Protein AF-L5LRI7-F1 (afdb_monomer)

InterPro domains:
  IPR014816 tRNA (1-methyladenosine) methyltransferase catalytic subunit Gcd14 [PS51620] (1-324)
  IPR018796 Cytochrome c oxidase assembly factor 8 [PF10231] (186-314)
  IPR018796 Cytochrome c oxidase assembly factor 8 [PTHR31107] (170-320)
  IPR029063 S-adenosyl-L-methionine-dependent methyltransferase superfamily [G3DSA:3.40.50.150] (1-244)
  IPR029063 S-adenosyl-L-methionine-dependent methyltransferase superfamily [SSF53335] (2-145)
  IPR049470 tRNA (adenine(58)-N(1))-methyltransferase catalytic subunit TRM61, C-terminal [PF08704] (1-156)

Solvent-accessible surface area (backbone atoms only — not comparable to full-atom values): 19450 Å² total; per-residue (Å²): 112,100,57,70,78,35,62,46,36,27,34,36,38,32,46,43,66,87,33,68,65,56,53,57,48,43,69,42,12,42,93,70,18,36,36,38,30,27,18,59,51,61,72,45,39,51,52,42,54,50,51,32,50,76,69,70,42,52,89,33,47,44,82,44,74,42,52,44,62,81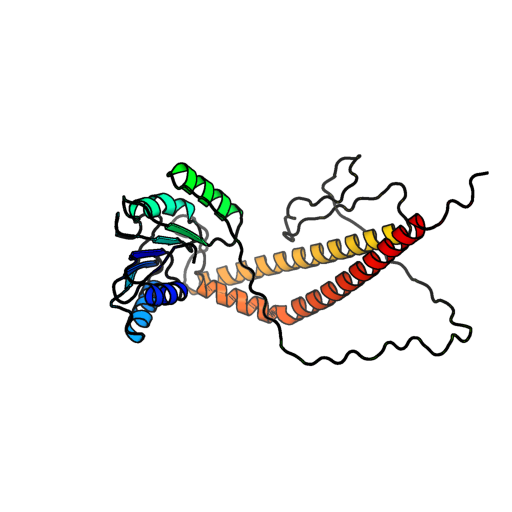,64,32,72,83,58,64,47,63,16,41,25,36,41,33,52,50,95,61,54,41,59,26,43,65,37,47,57,49,21,26,22,89,95,50,65,31,79,49,72,56,67,97,48,69,72,52,47,54,48,30,54,51,39,35,52,74,76,65,59,72,89,86,79,87,86,86,86,83,88,81,86,82,84,90,73,94,80,82,80,77,80,83,84,83,63,74,83,84,77,90,88,84,88,90,88,86,89,87,89,89,86,91,90,88,86,90,80,90,79,78,67,96,83,62,89,54,68,42,76,50,69,64,35,92,57,42,61,48,57,51,71,49,75,54,79,64,97,82,59,45,76,59,50,48,52,42,50,50,52,51,49,55,51,50,52,53,50,44,53,52,36,25,54,48,43,52,53,49,54,52,54,49,53,52,50,52,52,51,56,34,51,75,69,73,45,61,77,43,43,99,85,68,45,75,60,74,79,55,73,68,65,46,47,54,51,53,53,50,52,50,62,76,41,39,67,62,52,52,54,49,52,53,51,50,50,53,51,51,52,50,50,52,53,41,51,52,52,39,52,50,51,54,52,51,63,69,68,52,73,82,86,79,85,127

Foldseek 3Di:
DQQPQAAQFEEEEPDCAQVPVVVVNLVGHPDNYAYQHEHQDPVNLVVNCVVCVVVVSNVRYDYHRRDCLPCNSVAFQRGQEYEEDDAQVLSNLLSRNRRHHPVDHYYYYDDPDVVNVVSNVVSCVVNPHPPDDDDDDDDDDDDDDDDDDDDDCPDDDDDDDDDDDDDDDDDDDDDDDDDDDPPDPAKDWAQQDPQLRGTDIDGDDDPPQDPLNVVLSVLVNVLRVVSSVLSSVVSVVLVVLLVVLQVVVCVVVVHDCADPVRHGDDDDPVSVVVVVVVVCVVCVVVVVVVVVVNVVSVVVSVVSVVVVVVVVVVVVPDPPPDDD

Secondary structure (DSSP, 8-state):
-TT---TT-EEEEE--TTSHHHHHHHHHHTTT-EEEEE-SSHHHHHHHHHHHHHTT-GGGEEEE-S-HHHHTTS--S-BSEEEE-SS-HHHHHHHHHHHB-TT--EEEE--SSHHHHHHHHHHHHHHT--S----------------PPPPP---SSPPS---------------------TT--S-EE-SPPTTT-PPPEE----TT--HHHHHHHHHHHHHHHHHHHHHHHHHHHHHHHHHHHHHHHHHHTT--SB-TTSPBP---HHHHHHHHHHHHHHTHHHHHHHHHHHHHHHHHHHHHHHHHHHHHHHHHHS------

pLDDT: mean 86.26, std 16.97, range [28.47, 98.88]

Nearest PDB structures (foldseek):
  5ccx-assembly1_A-2  TM=8.884E-01  e=3.141E-23  Homo sapiens
  5cd1-assembly1_D  TM=8.870E-01  e=1.802E-22  Homo sapiens
  1o54-assembly1_A  TM=9.337E-01  e=2.799E-10  Thermotoga maritima
  3eey-assembly5_G  TM=7.707E-01  e=1.060E-05  Acetivibrio thermocellus ATCC 27405
  3eey-assembly4_I  TM=7.652E-01  e=2.184E-05  Acetivibrio thermocellus ATCC 27405

Structure (mmCIF, N/CA/C/O backbone):
data_AF-L5LRI7-F1
#
_entry.id   AF-L5LRI7-F1
#
loop_
_atom_site.group_PDB
_atom_site.id
_atom_site.type_symbol
_atom_site.label_atom_id
_atom_site.label_alt_id
_atom_site.label_comp_id
_atom_site.label_asym_id
_atom_site.label_entity_id
_atom_site.label_seq_id
_atom_site.pdbx_PDB_ins_code
_atom_site.Cartn_x
_atom_site.Cartn_y
_atom_site.Cartn_z
_atom_site.occupancy
_atom_site.B_iso_or_equiv
_atom_site.auth_seq_id
_atom_site.auth_comp_id
_atom_site.auth_asym_id
_atom_site.auth_atom_id
_atom_site.pdbx_PDB_model_num
ATOM 1 N N . MET A 1 1 ? -15.901 -3.456 -10.313 1.00 55.88 1 MET A N 1
ATOM 2 C CA . MET A 1 1 ? -14.819 -3.240 -9.320 1.00 55.88 1 MET A CA 1
ATOM 3 C C . MET A 1 1 ? -14.656 -4.566 -8.582 1.00 55.88 1 MET A C 1
ATOM 5 O O . MET A 1 1 ? -15.682 -5.146 -8.288 1.00 55.88 1 MET A O 1
ATOM 9 N N . MET A 1 2 ? -13.443 -5.073 -8.326 1.00 91.69 2 MET A N 1
ATOM 10 C CA . MET A 1 2 ? -13.183 -6.499 -7.989 1.00 91.69 2 MET A CA 1
ATOM 11 C C . MET A 1 2 ? -13.872 -7.054 -6.718 1.00 91.69 2 MET A C 1
ATOM 13 O O . MET A 1 2 ? -13.966 -8.272 -6.558 1.00 91.69 2 MET A O 1
ATOM 17 N N . LEU A 1 3 ? -14.333 -6.176 -5.818 1.00 96.69 3 LEU A N 1
ATOM 18 C CA . LEU A 1 3 ? -15.098 -6.528 -4.612 1.00 96.69 3 LEU A CA 1
ATOM 19 C C . LEU A 1 3 ? -16.624 -6.560 -4.827 1.00 96.69 3 LEU A C 1
ATOM 21 O O . LEU A 1 3 ? -17.350 -6.846 -3.883 1.00 96.69 3 LEU A O 1
ATOM 25 N N . ASP A 1 4 ? -17.111 -6.216 -6.023 1.00 96.62 4 ASP A N 1
ATOM 26 C CA . ASP A 1 4 ? -18.538 -6.164 -6.381 1.00 96.62 4 ASP A CA 1
ATOM 27 C C . ASP A 1 4 ? -19.419 -5.352 -5.415 1.00 96.62 4 ASP A C 1
ATOM 29 O O . ASP A 1 4 ? -20.596 -5.644 -5.196 1.00 96.62 4 ASP A O 1
ATOM 33 N N . LEU A 1 5 ? -18.844 -4.280 -4.855 1.00 98.00 5 LEU A N 1
ATOM 34 C CA . LEU A 1 5 ? -19.559 -3.366 -3.971 1.00 98.00 5 LEU A CA 1
ATOM 35 C C . LEU A 1 5 ? -20.710 -2.681 -4.709 1.00 98.00 5 LEU A C 1
ATOM 37 O O . LEU A 1 5 ? -20.537 -2.142 -5.806 1.00 98.00 5 LEU A O 1
ATOM 41 N N . ARG A 1 6 ? -21.874 -2.663 -4.062 1.00 97.94 6 ARG A N 1
ATOM 42 C CA . ARG A 1 6 ? -23.117 -2.079 -4.570 1.00 97.94 6 ARG A CA 1
ATOM 43 C C . ARG A 1 6 ? -23.959 -1.522 -3.416 1.00 97.94 6 ARG A C 1
ATOM 45 O O . ARG A 1 6 ? -23.690 -1.862 -2.260 1.00 97.94 6 ARG A O 1
ATOM 52 N N . PRO A 1 7 ? -25.000 -0.719 -3.698 1.00 98.56 7 PRO A N 1
ATOM 53 C CA . PRO A 1 7 ? -25.948 -0.304 -2.672 1.00 98.56 7 PRO A CA 1
ATOM 54 C C . PRO A 1 7 ? -26.501 -1.515 -1.912 1.00 98.56 7 PRO A C 1
ATOM 56 O O . PRO A 1 7 ? -26.926 -2.494 -2.527 1.00 98.56 7 PRO A O 1
ATOM 59 N N . GLY A 1 8 ? -26.468 -1.466 -0.580 1.00 98.19 8 GLY A N 1
ATOM 60 C CA . GLY A 1 8 ? -26.882 -2.577 0.284 1.00 98.19 8 GLY A CA 1
ATOM 61 C C . GLY A 1 8 ? -25.761 -3.519 0.724 1.00 98.19 8 GLY A C 1
ATOM 62 O O . GLY A 1 8 ? -25.985 -4.301 1.643 1.00 98.19 8 GLY A O 1
ATOM 63 N N . SER A 1 9 ? -24.565 -3.448 0.129 1.00 98.69 9 SER A N 1
ATOM 64 C CA . SER A 1 9 ? -23.434 -4.281 0.556 1.00 98.69 9 SER A CA 1
ATOM 65 C C . SER A 1 9 ? -23.003 -3.968 1.993 1.00 98.69 9 SER A C 1
ATOM 67 O O . SER A 1 9 ? -22.874 -2.804 2.381 1.00 98.69 9 SER A O 1
ATOM 69 N N . VAL A 1 10 ? -22.711 -5.012 2.766 1.00 98.88 10 VAL A N 1
ATOM 70 C CA . VAL A 1 10 ? -22.042 -4.913 4.068 1.00 98.88 10 VAL A CA 1
ATOM 71 C C . VAL A 1 10 ? -20.554 -5.169 3.870 1.00 98.88 10 VAL A C 1
ATOM 73 O O . VAL A 1 10 ? -20.165 -6.192 3.306 1.00 98.88 10 VAL A O 1
ATOM 76 N N . VAL A 1 11 ? -19.710 -4.244 4.319 1.00 98.88 11 VAL A N 1
ATOM 77 C CA . VAL A 1 11 ? -18.266 -4.288 4.059 1.00 98.88 11 VAL A CA 1
ATOM 78 C C . VAL A 1 11 ? -17.491 -4.218 5.361 1.00 98.88 11 VAL A C 1
ATOM 80 O O . VAL A 1 11 ? -17.800 -3.407 6.231 1.00 98.88 11 VAL A O 1
ATOM 83 N N . CYS A 1 12 ? -16.461 -5.048 5.475 1.00 98.88 12 CYS A N 1
ATOM 84 C CA . CYS A 1 12 ? -15.477 -4.991 6.545 1.00 98.88 12 CYS A CA 1
ATOM 85 C C . CYS A 1 12 ? -14.166 -4.393 6.023 1.00 98.88 12 CYS A C 1
ATOM 87 O O . CYS A 1 12 ? -13.669 -4.800 4.975 1.00 98.88 12 CYS A O 1
ATOM 89 N N . GLU A 1 13 ? -13.595 -3.439 6.751 1.00 98.88 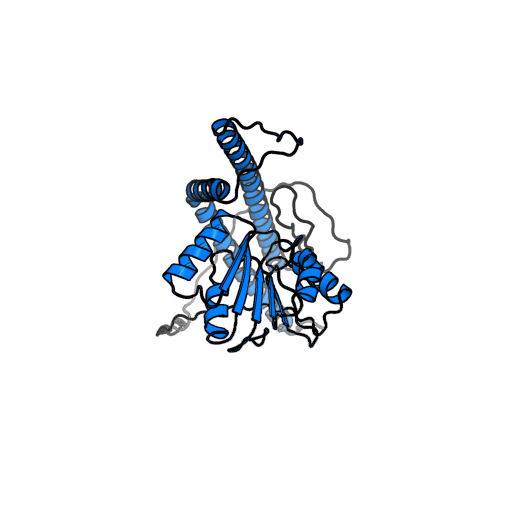13 GLU A N 1
ATOM 90 C CA . GLU A 1 13 ? -12.359 -2.736 6.387 1.00 98.88 13 GLU A CA 1
ATOM 91 C C . GLU A 1 13 ? -11.378 -2.723 7.563 1.00 98.88 13 GLU A C 1
ATOM 93 O O . GLU A 1 13 ? -11.772 -2.531 8.713 1.00 98.88 13 GLU A O 1
ATOM 98 N N . SER A 1 14 ? -10.089 -2.904 7.284 1.00 98.56 14 SER A N 1
ATOM 99 C CA . SER A 1 14 ? -9.013 -2.553 8.215 1.00 98.56 14 SER A CA 1
ATOM 100 C C . SER A 1 14 ? -7.713 -2.337 7.443 1.00 98.56 14 SER A C 1
ATOM 102 O O . SER A 1 14 ? -7.360 -3.196 6.651 1.00 98.56 14 SER A O 1
ATOM 104 N N . GLY A 1 15 ? -6.910 -1.303 7.684 1.00 97.12 15 GLY A N 1
ATOM 105 C CA . GLY A 1 15 ? -7.110 -0.212 8.638 1.00 97.12 15 GLY A CA 1
ATOM 106 C C . GLY A 1 15 ? -7.964 0.929 8.084 1.00 97.12 15 GLY A C 1
ATOM 107 O O . GLY A 1 15 ? -7.946 1.190 6.887 1.00 97.12 15 GLY A O 1
ATOM 108 N N . THR A 1 16 ? -8.674 1.651 8.956 1.00 97.69 16 THR A N 1
ATOM 109 C CA . THR A 1 16 ? -9.399 2.874 8.558 1.00 97.69 16 THR A CA 1
ATOM 110 C C . THR A 1 16 ? -8.448 3.953 8.020 1.00 97.69 16 THR A C 1
ATOM 112 O O . THR A 1 16 ? -8.777 4.656 7.063 1.00 97.69 16 THR A O 1
ATOM 115 N N . GLY A 1 17 ? -7.256 4.101 8.616 1.00 94.25 17 GLY A N 1
ATOM 116 C CA . GLY A 1 17 ? -6.258 5.072 8.173 1.00 94.25 17 GLY A CA 1
ATOM 117 C C . GLY A 1 17 ? -6.796 6.506 8.201 1.00 94.25 17 GLY A C 1
ATOM 118 O O . GLY A 1 17 ? -7.273 6.973 9.233 1.00 94.25 17 GLY A O 1
ATOM 119 N N . SER A 1 18 ? -6.712 7.203 7.065 1.00 93.12 18 SER A N 1
ATOM 120 C CA . SER A 1 18 ? -7.283 8.545 6.860 1.00 93.12 18 SER A CA 1
ATOM 121 C C . SER A 1 18 ? -8.701 8.532 6.270 1.00 93.12 18 SER A C 1
ATOM 123 O O . SER A 1 18 ? -9.191 9.562 5.821 1.00 93.12 18 SER A O 1
ATOM 125 N N . GLY A 1 19 ? -9.352 7.369 6.176 1.00 95.69 19 GLY A N 1
ATOM 126 C CA . GLY A 1 19 ? -10.738 7.257 5.720 1.00 95.69 19 GLY A CA 1
ATOM 127 C C . GLY A 1 19 ? -10.968 7.440 4.215 1.00 95.69 19 GLY A C 1
ATOM 128 O O . GLY A 1 19 ? -12.121 7.467 3.789 1.00 95.69 19 GLY A O 1
ATOM 129 N N . SER A 1 20 ? -9.924 7.558 3.384 1.00 96.94 20 SER A N 1
ATOM 130 C CA . SER A 1 20 ? -10.069 7.745 1.925 1.00 96.94 20 SER A CA 1
ATOM 131 C C . SER A 1 20 ? -10.874 6.613 1.267 1.00 96.94 20 SER A C 1
ATOM 133 O O . SER A 1 20 ? -11.881 6.856 0.593 1.00 96.94 20 SER A O 1
ATOM 135 N N . VAL A 1 21 ? -10.477 5.360 1.522 1.00 97.94 21 VAL A N 1
ATOM 136 C CA . VAL A 1 21 ? -11.189 4.174 1.021 1.00 97.94 21 VAL A CA 1
ATOM 137 C C . VAL A 1 21 ? -12.559 4.050 1.690 1.00 97.94 21 VAL A C 1
ATOM 139 O O . VAL A 1 21 ? -13.549 3.822 0.992 1.00 97.94 21 VAL A O 1
ATOM 142 N N . SER A 1 22 ? -12.655 4.323 2.993 1.00 98.50 22 SER A N 1
ATOM 143 C CA . SER A 1 22 ? -13.917 4.312 3.736 1.00 98.50 22 SER A CA 1
ATOM 144 C C . SER A 1 22 ? -14.985 5.208 3.096 1.00 98.50 22 SER A C 1
ATOM 146 O O . SER A 1 22 ? -16.109 4.759 2.880 1.00 98.50 22 SER A O 1
ATOM 148 N N . HIS A 1 23 ? -14.649 6.445 2.706 1.00 98.50 23 HIS A N 1
ATOM 149 C CA . HIS A 1 23 ? -15.582 7.350 2.017 1.00 98.50 23 HIS A CA 1
ATOM 150 C C . HIS A 1 23 ? -16.043 6.789 0.665 1.00 98.50 23 HIS A C 1
ATOM 152 O O . HIS A 1 23 ? -17.229 6.856 0.327 1.00 98.50 23 HIS A O 1
ATOM 158 N N . ALA A 1 24 ? -15.122 6.213 -0.115 1.00 98.25 24 ALA A N 1
ATOM 159 C CA . ALA A 1 24 ? -15.451 5.598 -1.398 1.00 98.25 24 ALA A CA 1
ATOM 160 C C . ALA A 1 24 ? -16.376 4.380 -1.233 1.00 98.25 24 ALA A C 1
ATOM 162 O O . ALA A 1 24 ? -17.309 4.217 -2.027 1.00 98.25 24 ALA A O 1
ATOM 163 N N . ILE A 1 25 ? -16.153 3.563 -0.197 1.00 98.62 25 ILE A N 1
ATOM 164 C CA . ILE A 1 25 ? -17.021 2.436 0.156 1.00 98.62 25 ILE A CA 1
ATOM 165 C C . ILE A 1 25 ? -18.400 2.949 0.573 1.00 98.62 25 ILE A C 1
ATOM 167 O O . ILE A 1 25 ? -19.385 2.549 -0.043 1.00 98.62 25 ILE A O 1
ATOM 171 N N . ILE A 1 26 ? -18.487 3.872 1.539 1.00 98.56 26 ILE A N 1
ATOM 172 C CA . ILE A 1 26 ? -19.762 4.413 2.047 1.00 98.56 26 ILE A CA 1
ATOM 173 C C . ILE A 1 26 ? -20.620 4.958 0.902 1.00 98.56 26 ILE A C 1
ATOM 175 O O . ILE A 1 26 ? -21.786 4.589 0.780 1.00 98.56 26 ILE A O 1
ATOM 179 N N . ARG A 1 27 ? -20.031 5.766 0.010 1.00 98.25 27 ARG A N 1
ATOM 180 C CA . ARG A 1 27 ? -20.718 6.294 -1.182 1.00 98.25 27 ARG A CA 1
ATOM 181 C C . ARG A 1 27 ? -21.307 5.182 -2.056 1.00 98.25 27 ARG A C 1
ATOM 183 O O . ARG A 1 27 ? -22.355 5.373 -2.659 1.00 98.25 27 ARG A O 1
ATOM 190 N N . THR A 1 28 ? -20.612 4.055 -2.163 1.00 98.38 28 THR A N 1
ATOM 191 C CA . THR A 1 28 ? -21.003 2.939 -3.034 1.00 98.38 28 THR A CA 1
ATOM 192 C C . THR A 1 28 ? -22.081 2.061 -2.398 1.00 98.38 28 THR A C 1
ATOM 194 O O . THR A 1 28 ? -22.941 1.554 -3.112 1.00 98.38 28 THR A O 1
ATOM 197 N N . VAL A 1 29 ? -22.044 1.876 -1.074 1.00 98.50 29 VAL A N 1
ATOM 198 C CA . VAL A 1 29 ? -22.946 0.953 -0.364 1.00 98.50 29 VAL A CA 1
ATOM 199 C C . VAL A 1 29 ? -24.199 1.620 0.199 1.00 98.50 29 VAL A C 1
ATOM 201 O O . VAL A 1 29 ? -25.202 0.947 0.443 1.00 98.50 29 VAL A O 1
ATOM 204 N N . ALA A 1 30 ? -24.179 2.940 0.383 1.00 97.12 30 ALA A N 1
ATOM 205 C CA . ALA A 1 30 ? -25.367 3.713 0.719 1.00 97.12 30 ALA A CA 1
ATOM 206 C C . ALA A 1 30 ? -26.474 3.539 -0.352 1.00 97.12 30 ALA A C 1
ATOM 208 O O . ALA A 1 30 ? -26.173 3.291 -1.521 1.00 97.12 30 ALA A O 1
ATOM 209 N N . PRO A 1 31 ? -27.767 3.675 0.011 1.00 97.88 31 PRO A N 1
ATOM 210 C CA . PRO A 1 31 ? -28.283 4.084 1.321 1.00 97.88 31 PRO A CA 1
ATOM 211 C C . PRO A 1 31 ? -28.580 2.928 2.290 1.00 97.88 31 PRO A C 1
ATOM 213 O O . PRO A 1 31 ? -28.935 3.194 3.439 1.00 97.88 31 PRO A O 1
ATOM 216 N N . THR A 1 32 ? -28.474 1.674 1.851 1.00 98.44 32 THR A N 1
ATOM 217 C CA . THR A 1 32 ? -28.926 0.491 2.610 1.00 98.44 32 THR A CA 1
ATOM 218 C C . THR A 1 32 ? -27.799 -0.404 3.120 1.00 98.44 32 THR A C 1
ATOM 220 O O . THR A 1 32 ? -28.066 -1.298 3.916 1.00 98.44 32 THR A O 1
ATOM 223 N N . GLY A 1 33 ? -26.563 -0.193 2.667 1.00 98.56 33 GLY A N 1
ATOM 224 C CA . GLY A 1 33 ? -25.393 -0.946 3.112 1.00 98.56 33 GLY A CA 1
ATOM 225 C C . GLY A 1 33 ? -24.752 -0.358 4.365 1.00 98.56 33 GLY A C 1
ATOM 226 O O . GLY A 1 33 ? -25.205 0.657 4.896 1.00 98.56 33 GLY A O 1
ATOM 227 N N . HIS A 1 34 ? -23.674 -0.990 4.826 1.00 98.88 34 HIS A N 1
ATOM 228 C CA . HIS A 1 34 ? -22.961 -0.561 6.030 1.00 98.88 34 HIS A CA 1
ATOM 229 C C . HIS A 1 34 ? -21.477 -0.922 5.971 1.00 98.88 34 HIS A C 1
ATOM 231 O O . HIS A 1 34 ? -21.108 -1.984 5.473 1.00 98.88 34 HIS A O 1
ATOM 237 N N . LEU A 1 35 ? -20.628 -0.055 6.515 1.00 98.88 35 LEU A N 1
ATOM 238 C CA . LEU A 1 35 ? -19.189 -0.258 6.644 1.00 98.88 35 LEU A CA 1
ATOM 239 C C . LEU A 1 35 ? -18.811 -0.520 8.109 1.00 98.88 35 LEU A C 1
ATOM 241 O O . LEU A 1 35 ? -19.006 0.324 8.983 1.00 98.88 35 LEU A O 1
ATOM 245 N N . HIS A 1 36 ? -18.206 -1.670 8.381 1.00 98.88 36 HIS A N 1
ATOM 246 C CA . HIS A 1 36 ? -17.537 -1.975 9.641 1.00 98.88 36 HIS A CA 1
ATOM 247 C C . HIS A 1 36 ? -16.029 -1.807 9.464 1.00 98.88 36 HIS A C 1
ATOM 249 O O . HIS A 1 36 ? -15.363 -2.683 8.919 1.00 98.88 36 HIS A O 1
ATOM 255 N N . THR A 1 37 ? -15.486 -0.683 9.924 1.00 98.81 37 THR A N 1
ATOM 256 C CA . THR A 1 37 ? -14.058 -0.373 9.788 1.00 98.81 37 THR A CA 1
ATOM 257 C C . THR A 1 37 ? -13.335 -0.488 11.131 1.00 98.81 37 THR A C 1
ATOM 259 O O . THR A 1 37 ? -13.901 -0.182 12.187 1.00 98.81 37 THR A O 1
ATOM 262 N N . VAL A 1 38 ? -12.094 -0.972 11.107 1.00 98.88 38 VAL A N 1
ATOM 263 C CA . VAL A 1 38 ? -11.245 -1.174 12.286 1.00 98.88 38 VAL A CA 1
ATOM 264 C C . VAL A 1 38 ? -9.962 -0.356 12.156 1.00 98.88 38 VAL A C 1
ATOM 266 O O . VAL A 1 38 ? -9.295 -0.378 11.127 1.00 98.88 38 VAL A O 1
ATOM 269 N N . GLU A 1 39 ? -9.580 0.341 13.224 1.00 98.38 39 GLU A N 1
ATOM 270 C CA . GLU A 1 39 ? -8.306 1.059 13.325 1.00 98.38 39 GLU A CA 1
ATOM 271 C C . GLU A 1 39 ? -7.758 0.911 14.739 1.00 98.38 39 GLU A C 1
ATOM 273 O O . GLU A 1 39 ? -8.335 1.423 15.692 1.00 98.38 39 GLU A O 1
ATOM 278 N N . PHE A 1 40 ? -6.626 0.231 14.889 1.00 96.88 40 PHE A N 1
ATOM 279 C CA . PHE A 1 40 ? -6.001 -0.023 16.188 1.00 96.88 40 PHE A CA 1
ATOM 280 C C . PHE A 1 40 ? -5.429 1.237 16.865 1.00 96.88 40 PHE A C 1
ATOM 282 O O . PHE A 1 40 ? -5.328 1.285 18.090 1.00 96.88 40 PHE A O 1
ATOM 289 N N . HIS A 1 41 ? -5.101 2.293 16.113 1.00 96.50 41 HIS A N 1
ATOM 290 C CA . HIS A 1 41 ? -4.546 3.523 16.672 1.00 96.50 41 HIS A CA 1
ATOM 291 C C . HIS A 1 41 ? -5.642 4.499 17.101 1.00 96.50 41 HIS A C 1
ATOM 293 O O . HIS A 1 41 ? -6.309 5.118 16.270 1.00 96.50 41 HIS A O 1
ATOM 299 N N . GLN A 1 42 ? -5.776 4.692 18.414 1.00 95.38 42 GLN A N 1
ATOM 300 C CA . GLN A 1 42 ? -6.877 5.440 19.026 1.00 95.38 42 GLN A CA 1
ATOM 301 C C . GLN A 1 42 ? -7.093 6.829 18.411 1.00 95.38 42 GLN A C 1
ATOM 303 O O . GLN A 1 42 ? -8.209 7.154 18.021 1.00 95.38 42 GLN A O 1
ATOM 308 N N . GLN A 1 43 ? -6.032 7.624 18.248 1.00 95.88 43 GLN A N 1
ATOM 309 C CA . GLN A 1 43 ? -6.153 8.982 17.700 1.00 95.88 43 GLN A CA 1
ATOM 310 C C . GLN A 1 43 ? -6.685 8.996 16.259 1.00 95.88 43 GLN A C 1
ATOM 312 O O . GLN A 1 43 ? -7.472 9.869 15.908 1.00 95.88 43 GLN A O 1
ATOM 317 N N . ARG A 1 44 ? -6.302 8.011 15.431 1.00 95.06 44 ARG A N 1
ATOM 318 C CA . ARG A 1 44 ? -6.792 7.918 14.047 1.00 95.06 44 ARG A CA 1
ATOM 319 C C . ARG A 1 44 ? -8.238 7.445 14.011 1.00 95.06 44 ARG A C 1
ATOM 321 O O . ARG A 1 44 ? -9.031 7.986 13.251 1.00 95.06 44 ARG A O 1
ATOM 328 N N . ALA A 1 45 ? -8.589 6.490 14.872 1.00 97.69 45 ALA A N 1
ATOM 329 C CA . ALA A 1 45 ? -9.961 6.023 15.004 1.00 97.69 45 ALA A CA 1
ATOM 330 C C . ALA A 1 45 ? -10.908 7.162 15.417 1.00 97.69 45 ALA A C 1
ATOM 332 O O . ALA A 1 45 ? -11.965 7.316 14.808 1.00 97.69 45 ALA A O 1
ATOM 333 N N . GLU A 1 46 ? -10.532 7.988 16.402 1.00 97.56 46 GLU A N 1
ATOM 334 C CA . GLU A 1 46 ? -11.349 9.147 16.788 1.00 97.56 46 GLU A CA 1
ATOM 335 C C . GLU A 1 46 ? -11.423 10.194 15.680 1.00 97.56 46 GLU A C 1
ATOM 337 O O . GLU A 1 46 ? -12.520 10.650 15.356 1.00 97.56 46 GLU A O 1
ATOM 342 N N . LYS A 1 47 ? -10.294 10.504 15.030 1.00 97.25 47 LYS A N 1
ATOM 343 C CA . LYS A 1 47 ? -10.279 11.474 13.935 1.00 97.25 47 LYS A CA 1
ATOM 344 C C . LYS A 1 47 ? -11.193 11.054 12.779 1.00 97.25 47 LYS A C 1
ATOM 346 O O . LYS A 1 47 ? -11.977 11.864 12.293 1.00 97.25 47 LYS A O 1
ATOM 351 N N . ALA A 1 48 ? -11.166 9.777 12.400 1.00 97.62 48 ALA A N 1
ATOM 352 C CA . ALA A 1 48 ? -12.066 9.240 11.384 1.00 97.62 48 ALA A CA 1
ATOM 353 C C . ALA A 1 48 ? -13.543 9.339 11.813 1.00 97.62 48 ALA A C 1
ATOM 355 O O . ALA A 1 48 ? -14.398 9.699 11.007 1.00 97.62 48 ALA A O 1
ATOM 356 N N . ARG A 1 49 ? -13.871 9.071 13.089 1.00 98.31 49 ARG A N 1
ATOM 357 C CA . ARG A 1 49 ? -15.248 9.232 13.603 1.00 98.31 49 ARG A CA 1
ATOM 358 C C . ARG A 1 49 ? -15.732 10.678 13.552 1.00 98.31 49 ARG A C 1
ATOM 360 O O . ARG A 1 49 ? -16.912 10.897 13.285 1.00 98.31 49 ARG A O 1
ATOM 367 N N . GLU A 1 50 ? -14.863 11.639 13.847 1.00 97.94 50 GLU A N 1
ATOM 368 C CA . GLU A 1 50 ? -15.171 13.065 13.719 1.00 97.94 50 GLU A CA 1
ATOM 369 C C . GLU A 1 50 ? -15.488 13.422 12.267 1.00 97.94 50 GLU A C 1
ATOM 371 O O . GLU A 1 50 ? -16.575 13.927 12.002 1.00 97.94 50 GLU A O 1
ATOM 376 N N . GLU A 1 51 ? -14.622 13.045 11.325 1.00 98.12 51 GLU A N 1
ATOM 377 C CA . GLU A 1 51 ? -14.830 13.302 9.893 1.00 98.12 51 GLU A CA 1
ATOM 378 C C . GLU A 1 51 ? -16.121 12.651 9.370 1.00 98.12 51 GLU A C 1
ATOM 380 O O . GLU A 1 51 ? -16.921 13.289 8.685 1.00 98.12 51 GLU A O 1
ATOM 385 N N . PHE A 1 52 ? -16.411 11.402 9.753 1.00 98.44 52 PHE A N 1
ATOM 386 C CA . PHE A 1 52 ? -17.668 10.748 9.370 1.00 98.44 52 PHE A CA 1
ATOM 387 C C . PHE A 1 52 ? -18.912 11.409 9.985 1.00 98.44 52 PHE A C 1
ATOM 389 O O . PHE A 1 52 ? -20.012 11.269 9.436 1.00 98.44 52 PHE A O 1
ATOM 396 N N . ARG A 1 53 ? -18.793 12.103 11.123 1.00 98.25 53 ARG A N 1
ATOM 397 C CA . ARG A 1 53 ? -19.882 12.926 11.680 1.00 98.25 53 ARG A CA 1
ATOM 398 C C . ARG A 1 53 ? -20.036 14.230 10.913 1.00 98.25 53 ARG A C 1
ATOM 400 O O . ARG A 1 53 ? -21.155 14.547 10.518 1.00 98.25 53 ARG A O 1
ATOM 407 N N . GLU A 1 54 ? -18.935 14.933 10.675 1.00 98.06 54 GLU A N 1
ATOM 408 C CA . GLU A 1 54 ? -18.903 16.203 9.941 1.00 98.06 54 GLU A CA 1
ATOM 409 C C . GLU A 1 54 ? -19.459 16.054 8.520 1.00 98.06 54 GLU A C 1
ATOM 411 O O . GLU A 1 54 ? -20.212 16.902 8.055 1.00 98.06 54 GLU A O 1
ATOM 416 N N . HIS A 1 55 ? -19.173 14.933 7.857 1.00 97.94 55 HIS A N 1
ATOM 417 C CA . HIS A 1 55 ? -19.673 14.639 6.512 1.00 97.94 55 HIS A CA 1
ATOM 418 C C . HIS A 1 55 ? -21.061 13.975 6.490 1.00 97.94 55 HIS A C 1
ATOM 420 O O . HIS A 1 55 ? -21.527 13.560 5.429 1.00 97.94 55 HIS A O 1
ATOM 426 N N . HIS A 1 56 ? -21.729 13.839 7.642 1.00 97.56 56 HIS A N 1
ATOM 427 C CA . HIS A 1 56 ? -23.044 13.197 7.779 1.00 97.56 56 HIS A CA 1
ATOM 428 C C . HIS A 1 56 ? -23.101 11.737 7.285 1.00 97.56 56 HIS A C 1
ATOM 430 O O . HIS A 1 56 ? -24.144 11.247 6.852 1.00 97.56 56 HIS A O 1
ATOM 436 N N . LEU A 1 57 ? -21.986 11.010 7.392 1.00 97.75 57 LEU A N 1
ATOM 437 C CA . LEU A 1 57 ? -21.852 9.618 6.947 1.00 97.75 57 LEU A CA 1
ATOM 438 C C . LEU A 1 57 ? -22.021 8.591 8.071 1.00 97.75 57 LEU A C 1
ATOM 440 O O . LEU A 1 57 ? -22.119 7.395 7.802 1.00 97.75 57 LEU A O 1
ATOM 444 N N . SER A 1 58 ? -22.096 9.049 9.323 1.00 96.50 58 SER A N 1
ATOM 445 C CA . SER A 1 58 ? -22.127 8.209 10.534 1.00 96.50 58 SER A CA 1
ATOM 446 C C . SER A 1 58 ? -23.193 7.109 10.528 1.00 96.50 58 SER A C 1
ATOM 448 O O . SER A 1 58 ? -23.032 6.101 11.207 1.00 96.50 58 SER A O 1
ATOM 450 N N . ARG A 1 59 ? -24.277 7.271 9.758 1.00 97.94 59 ARG A N 1
ATOM 451 C CA . ARG A 1 59 ? -25.328 6.254 9.618 1.00 97.94 59 ARG A CA 1
ATOM 452 C C . ARG A 1 59 ? -24.828 4.958 8.972 1.00 97.94 59 ARG A C 1
ATOM 454 O O . ARG A 1 59 ? -25.344 3.900 9.307 1.00 97.94 59 ARG A O 1
ATOM 461 N N . TRP A 1 60 ? -23.867 5.042 8.055 1.00 98.69 60 TRP A N 1
ATOM 462 C CA . TRP A 1 60 ? -23.424 3.921 7.217 1.00 98.69 60 TRP A CA 1
ATOM 463 C C . TRP A 1 60 ? -22.058 3.372 7.617 1.00 98.69 60 TRP A C 1
ATOM 465 O O . TRP A 1 60 ? -21.488 2.571 6.880 1.00 98.69 60 TRP A O 1
ATOM 475 N N . VAL A 1 61 ? -21.494 3.819 8.741 1.00 98.69 61 VAL A N 1
ATOM 476 C CA . VAL A 1 61 ? -20.164 3.394 9.177 1.00 98.69 61 VAL A CA 1
ATOM 477 C C . VAL A 1 61 ? -20.090 3.202 10.684 1.00 98.69 61 VAL A C 1
ATOM 479 O O . VAL A 1 61 ? -20.628 3.975 11.473 1.00 98.69 61 VAL A O 1
ATOM 482 N N . THR A 1 62 ? -19.382 2.160 11.103 1.00 98.75 62 THR A N 1
ATOM 483 C CA . THR A 1 62 ? -19.017 1.913 12.497 1.00 98.75 62 THR A CA 1
ATOM 484 C C . THR A 1 62 ? -17.515 1.708 12.588 1.00 98.75 62 THR A C 1
ATOM 486 O O . THR A 1 62 ? -16.988 0.770 11.995 1.00 98.75 62 THR A O 1
ATOM 489 N N . VAL A 1 63 ? -16.844 2.568 13.357 1.00 98.62 63 VAL A N 1
ATOM 490 C CA . VAL A 1 63 ? -15.392 2.518 13.586 1.00 98.62 63 VAL A CA 1
ATOM 491 C C . VAL A 1 63 ? -15.099 1.831 14.919 1.00 98.62 63 VAL A C 1
ATOM 493 O O . VAL A 1 63 ? -15.505 2.333 15.975 1.00 98.62 63 VAL A O 1
ATOM 496 N N . ARG A 1 64 ? -14.355 0.723 14.901 1.00 98.62 64 ARG A N 1
ATOM 497 C CA . ARG A 1 64 ? -13.884 0.023 16.109 1.00 98.62 64 ARG A CA 1
ATOM 498 C C . ARG A 1 64 ? -12.392 0.257 16.327 1.00 98.62 64 ARG A C 1
ATOM 500 O O . ARG A 1 64 ? -11.597 0.089 15.408 1.00 98.62 64 ARG A O 1
ATOM 507 N N . ASN A 1 65 ? -12.016 0.625 17.553 1.00 98.31 65 ASN A N 1
ATOM 508 C CA . ASN A 1 65 ? -10.613 0.782 17.926 1.00 98.31 65 ASN A CA 1
ATOM 509 C C . ASN A 1 65 ? -10.084 -0.510 18.557 1.00 98.31 65 ASN A C 1
ATOM 511 O O . ASN A 1 65 ? -10.241 -0.725 19.753 1.00 98.31 65 ASN A O 1
ATOM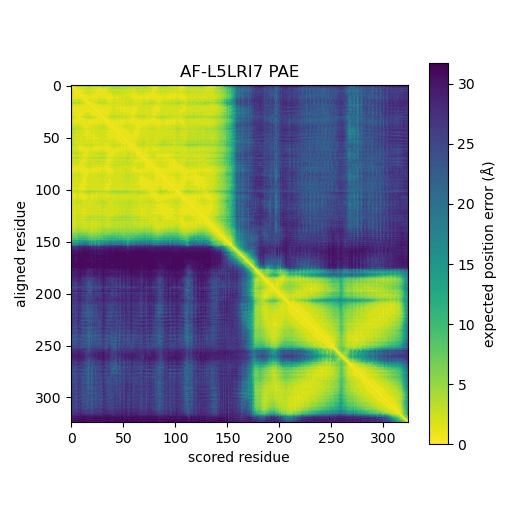 515 N N . GLN A 1 66 ? -9.531 -1.396 17.732 1.00 97.12 66 GLN A N 1
ATOM 516 C CA . GLN A 1 66 ? -9.016 -2.702 18.150 1.00 97.12 66 GLN A CA 1
ATOM 517 C C . GLN A 1 66 ? -8.004 -3.240 17.132 1.00 97.12 66 GLN A C 1
ATOM 519 O O . GLN A 1 66 ? -7.908 -2.732 16.017 1.00 97.12 66 GLN A O 1
ATOM 524 N N . ASP A 1 67 ? -7.258 -4.274 17.514 1.00 97.81 67 ASP A N 1
ATOM 525 C CA . ASP A 1 67 ? -6.366 -5.000 16.609 1.00 97.81 67 ASP A CA 1
ATOM 526 C C . ASP A 1 67 ? -7.156 -6.059 15.826 1.00 97.81 67 ASP A C 1
ATOM 528 O O . ASP A 1 67 ? -7.654 -7.033 16.400 1.00 97.81 67 ASP A O 1
ATOM 532 N N . VAL A 1 68 ? -7.271 -5.872 14.509 1.00 98.38 68 VAL A N 1
ATOM 533 C CA . VAL A 1 68 ? -7.995 -6.793 13.622 1.00 98.38 68 VAL A CA 1
ATOM 534 C C . VAL A 1 68 ? -7.347 -8.180 13.561 1.00 98.38 68 VAL A C 1
ATOM 536 O O . VAL A 1 68 ? -8.059 -9.161 13.374 1.00 98.38 68 VAL A O 1
ATOM 539 N N . CYS A 1 69 ? -6.029 -8.289 13.763 1.00 97.62 69 CYS A N 1
ATOM 540 C CA . CYS A 1 69 ? -5.305 -9.561 13.709 1.00 97.62 69 CYS A CA 1
ATOM 541 C C . CYS A 1 69 ? -5.536 -10.429 14.954 1.00 97.62 69 CYS A C 1
ATOM 543 O O . CYS A 1 69 ? -5.211 -11.612 14.938 1.00 97.62 69 CYS A O 1
ATOM 545 N N . ARG A 1 70 ? -6.065 -9.847 16.040 1.00 96.44 70 ARG A N 1
ATOM 546 C CA . ARG A 1 70 ? -6.352 -10.562 17.295 1.00 96.44 70 ARG A CA 1
ATOM 547 C C . ARG A 1 70 ? -7.839 -10.684 17.588 1.00 96.44 70 ARG A C 1
ATOM 549 O O . ARG A 1 70 ? -8.293 -11.728 18.044 1.00 96.44 70 ARG A O 1
ATOM 556 N N . SER A 1 71 ? -8.577 -9.599 17.374 1.00 97.44 71 SER A N 1
ATOM 557 C CA . SER A 1 71 ? -9.979 -9.468 17.784 1.00 97.44 71 SER A CA 1
ATOM 558 C C . SER A 1 71 ? -10.947 -9.441 16.598 1.00 97.44 71 SER A C 1
ATOM 560 O O . SER A 1 71 ? -12.159 -9.322 16.791 1.00 97.44 71 SER A O 1
ATOM 562 N N . GLY A 1 72 ? -10.434 -9.514 15.366 1.00 98.06 72 GLY A N 1
ATOM 563 C CA . GLY A 1 72 ? -11.226 -9.450 14.142 1.00 98.06 72 GLY A CA 1
ATOM 564 C C . GLY A 1 72 ? -11.985 -8.134 13.956 1.00 98.06 72 GLY A C 1
ATOM 565 O O . GLY A 1 72 ? -11.640 -7.094 14.522 1.00 98.06 72 GLY A O 1
ATOM 566 N N . PHE A 1 73 ? -13.047 -8.186 13.149 1.00 98.44 73 PHE A N 1
ATOM 567 C CA . PHE A 1 73 ? -13.838 -7.014 12.744 1.00 98.44 73 PHE A CA 1
ATOM 568 C C . PHE A 1 73 ? -14.946 -6.619 13.735 1.00 98.44 73 PHE A C 1
ATOM 570 O O . PHE A 1 73 ? -15.640 -5.617 13.536 1.00 98.44 73 PHE A O 1
ATOM 577 N N . GLY A 1 74 ? -15.140 -7.401 14.803 1.00 97.25 74 GLY A N 1
ATOM 578 C CA . GLY A 1 74 ? -16.246 -7.227 15.752 1.00 97.25 74 GLY A CA 1
ATOM 579 C C . GLY A 1 74 ? -17.625 -7.562 15.168 1.00 97.25 74 GLY A C 1
ATOM 580 O O . GLY A 1 74 ? -18.640 -7.146 15.722 1.00 97.25 74 GLY A O 1
ATOM 581 N N . VAL A 1 75 ? -17.651 -8.269 14.037 1.00 98.06 75 VAL A N 1
ATOM 582 C CA . VAL A 1 75 ? -18.832 -8.845 13.385 1.00 98.06 75 VAL A CA 1
ATOM 583 C C . VAL A 1 75 ? -18.451 -10.199 12.790 1.00 98.06 75 VAL A C 1
ATOM 585 O O . VAL A 1 75 ? -17.276 -10.435 12.509 1.00 98.06 75 VAL A O 1
ATOM 588 N N . SER A 1 76 ? -19.434 -11.076 12.607 1.00 98.44 76 SER A N 1
ATOM 589 C CA . SER A 1 76 ? -19.236 -12.435 12.105 1.00 98.44 76 SER A CA 1
ATOM 590 C C . SER A 1 76 ? -20.376 -12.801 11.156 1.00 98.44 76 SER A C 1
ATOM 592 O O . SER A 1 76 ? -21.531 -12.521 11.464 1.00 98.44 76 SER A O 1
ATOM 594 N N . HIS A 1 77 ? -20.041 -13.380 10.004 1.00 98.56 77 HIS A N 1
ATOM 595 C CA . HIS A 1 77 ? -20.971 -13.865 8.983 1.00 98.56 77 HIS A CA 1
ATOM 596 C C . HIS A 1 77 ? -21.989 -12.854 8.445 1.00 98.56 77 HIS A C 1
ATOM 598 O O . HIS A 1 77 ? -23.114 -13.212 8.104 1.00 98.56 77 HIS A O 1
ATOM 604 N N . VAL A 1 78 ? -21.590 -11.585 8.328 1.00 98.62 78 VAL A N 1
ATOM 605 C CA . VAL A 1 78 ? -22.465 -10.508 7.828 1.00 98.62 78 VAL A CA 1
ATOM 606 C C . VAL A 1 78 ? -21.924 -9.787 6.602 1.00 98.62 78 VAL A C 1
ATOM 608 O O . VAL A 1 78 ? -22.705 -9.142 5.909 1.00 98.62 78 VAL A O 1
ATOM 611 N N . ALA A 1 79 ? -20.620 -9.858 6.328 1.00 98.75 79 ALA A N 1
ATOM 612 C CA . ALA A 1 79 ? -19.999 -9.063 5.276 1.00 98.75 79 ALA A CA 1
ATOM 613 C C . ALA A 1 79 ? -20.122 -9.729 3.900 1.00 98.75 79 ALA A C 1
ATOM 615 O O . ALA A 1 79 ? -19.856 -10.918 3.745 1.00 98.75 79 ALA A O 1
ATOM 616 N N . ASP A 1 80 ? -20.467 -8.934 2.891 1.00 98.81 80 ASP A N 1
ATOM 617 C CA . ASP A 1 80 ? -20.370 -9.304 1.476 1.00 98.81 80 ASP A CA 1
ATOM 618 C C . ASP A 1 80 ? -18.927 -9.166 0.962 1.00 98.81 80 ASP A C 1
ATOM 620 O O . ASP A 1 80 ? -18.520 -9.853 0.023 1.00 98.81 80 ASP A O 1
ATOM 624 N N . ALA A 1 81 ? -18.145 -8.267 1.571 1.00 98.81 81 ALA A N 1
ATOM 625 C CA . ALA A 1 81 ? -16.769 -7.998 1.178 1.00 98.81 81 ALA A CA 1
ATOM 626 C C . ALA A 1 81 ? -15.863 -7.632 2.362 1.00 98.81 81 ALA A C 1
ATOM 628 O O . ALA A 1 81 ? -16.290 -6.968 3.309 1.00 98.81 81 ALA A O 1
ATOM 629 N N . VAL A 1 82 ? -14.585 -8.009 2.268 1.00 98.88 82 VAL A N 1
ATOM 630 C CA . VAL A 1 82 ? -13.513 -7.602 3.189 1.00 98.88 82 VAL A CA 1
ATOM 631 C C . VAL A 1 82 ? -12.398 -6.900 2.413 1.00 98.88 82 VAL A C 1
ATOM 633 O O . VAL A 1 82 ? -11.918 -7.421 1.404 1.00 98.88 82 VAL A O 1
ATOM 636 N N . PHE A 1 83 ? -11.957 -5.744 2.910 1.00 98.88 83 PHE A N 1
ATOM 637 C CA . PHE A 1 83 ? -10.801 -5.001 2.410 1.00 98.88 83 PHE A CA 1
ATOM 638 C C . PHE A 1 83 ? -9.728 -4.850 3.500 1.00 98.88 83 PHE A C 1
ATOM 640 O O . PHE A 1 83 ? -10.023 -4.381 4.602 1.00 98.88 83 PHE A O 1
ATOM 647 N N . LEU A 1 84 ? -8.487 -5.237 3.188 1.00 98.81 84 LEU A N 1
ATOM 648 C CA . LEU A 1 84 ? -7.341 -5.143 4.092 1.00 98.81 84 LEU A CA 1
ATOM 649 C C . LEU A 1 84 ? -6.223 -4.241 3.555 1.00 98.81 84 LEU A C 1
ATOM 651 O O . LEU A 1 84 ? -5.576 -4.576 2.566 1.00 98.81 84 LEU A O 1
ATOM 655 N N . ASP A 1 85 ? -5.925 -3.173 4.283 1.00 98.44 85 ASP A N 1
ATOM 656 C CA . ASP A 1 85 ? -4.752 -2.308 4.132 1.00 98.44 85 ASP A CA 1
ATOM 657 C C . ASP A 1 85 ? -4.039 -2.194 5.492 1.00 98.44 85 ASP A C 1
ATOM 659 O O . ASP A 1 85 ? -4.263 -1.275 6.283 1.00 98.44 85 ASP A O 1
ATOM 663 N N . ILE A 1 86 ? -3.257 -3.226 5.819 1.00 98.06 86 ILE A N 1
ATOM 664 C CA . ILE A 1 86 ? -2.481 -3.345 7.061 1.00 98.06 86 ILE A CA 1
ATOM 665 C C . ILE A 1 86 ? -1.109 -3.972 6.771 1.00 98.06 86 ILE A C 1
ATOM 667 O O . ILE A 1 86 ? -0.943 -4.616 5.738 1.00 98.06 86 ILE A O 1
ATOM 671 N N . PRO A 1 87 ? -0.113 -3.850 7.671 1.00 96.75 87 PRO A N 1
ATOM 672 C CA . PRO A 1 87 ? 1.227 -4.402 7.439 1.00 96.75 87 PRO A CA 1
ATOM 673 C C . PRO A 1 87 ? 1.305 -5.939 7.388 1.00 96.75 87 PRO A C 1
ATOM 675 O O . PRO A 1 87 ? 2.166 -6.472 6.681 1.00 96.75 87 PRO A O 1
ATOM 678 N N . SER A 1 88 ? 0.421 -6.633 8.117 1.00 97.62 88 SER A N 1
ATOM 679 C CA . SER A 1 88 ? 0.411 -8.101 8.265 1.00 97.62 88 SER A CA 1
ATOM 680 C C . SER A 1 88 ? -0.952 -8.725 7.905 1.00 97.62 88 SER A C 1
ATOM 682 O O . SER A 1 88 ? -1.586 -9.350 8.754 1.00 97.62 88 SER A O 1
ATOM 684 N N . PRO A 1 89 ? -1.445 -8.579 6.661 1.00 98.50 89 PRO A N 1
ATOM 685 C CA . PRO A 1 89 ? -2.793 -9.016 6.282 1.00 98.50 89 PRO A CA 1
ATOM 686 C C . PRO A 1 89 ? -3.004 -10.532 6.387 1.00 98.50 89 PRO A C 1
ATOM 688 O O . PRO A 1 89 ? -4.124 -10.965 6.646 1.00 98.50 89 PRO A O 1
ATOM 691 N N . TRP A 1 90 ? -1.945 -11.341 6.262 1.00 98.75 90 TRP A N 1
ATOM 692 C CA . TRP A 1 90 ? -2.007 -12.800 6.429 1.00 98.75 90 TRP A CA 1
ATOM 693 C C . TRP A 1 90 ? -2.482 -13.239 7.823 1.00 98.75 90 TRP A C 1
ATOM 695 O O . TRP A 1 90 ? -3.103 -14.291 7.937 1.00 98.75 90 TRP A O 1
ATOM 705 N N . GLU A 1 91 ? -2.247 -12.440 8.870 1.00 98.56 91 GLU A N 1
ATOM 706 C CA . GLU A 1 91 ? -2.724 -12.729 10.235 1.00 98.56 91 GLU A CA 1
ATOM 707 C C . GLU A 1 91 ? -4.232 -12.476 10.384 1.00 98.56 91 GLU A C 1
ATOM 709 O O . GLU A 1 91 ? -4.895 -13.128 11.184 1.00 98.56 91 GLU A O 1
ATOM 714 N N . ALA A 1 92 ? -4.802 -11.587 9.568 1.00 98.62 92 ALA A N 1
ATOM 715 C CA . ALA A 1 92 ? -6.223 -11.253 9.597 1.00 98.62 92 ALA A CA 1
ATOM 716 C C . ALA A 1 92 ? -7.079 -12.119 8.653 1.00 98.62 92 ALA A C 1
ATOM 718 O O . ALA A 1 92 ? -8.302 -11.995 8.664 1.00 98.62 92 ALA A O 1
ATOM 719 N N . VAL A 1 93 ? -6.482 -13.015 7.852 1.00 98.75 93 VAL A N 1
ATOM 720 C CA . VAL A 1 93 ? -7.216 -13.862 6.888 1.00 98.75 93 VAL A CA 1
ATOM 721 C C . VAL A 1 93 ? -8.262 -14.746 7.572 1.00 98.75 93 VAL A C 1
ATOM 723 O O . VAL A 1 93 ? -9.370 -14.893 7.056 1.00 98.75 93 VAL A O 1
ATOM 726 N N . GLY A 1 94 ? -7.946 -15.306 8.744 1.00 98.50 94 GLY A N 1
ATOM 727 C CA . GLY A 1 94 ? -8.908 -16.092 9.523 1.00 98.50 94 GLY A CA 1
ATOM 728 C C . GLY A 1 94 ? -10.127 -15.260 9.924 1.00 98.50 94 GLY A C 1
ATOM 729 O O . GLY A 1 94 ? -11.258 -15.644 9.648 1.00 98.50 94 GLY A O 1
ATOM 730 N N . HIS A 1 95 ? -9.893 -14.063 10.461 1.00 98.75 95 HIS A N 1
ATOM 731 C CA . HIS A 1 95 ? -10.959 -13.138 10.838 1.00 98.75 95 HIS A CA 1
ATOM 732 C C . HIS A 1 95 ? -11.736 -12.581 9.641 1.00 98.75 95 HIS A C 1
ATOM 734 O O . HIS A 1 95 ? -12.924 -12.293 9.767 1.00 98.75 95 HIS A O 1
ATOM 740 N N . ALA A 1 96 ? -11.093 -12.433 8.481 1.00 98.75 96 ALA A N 1
ATOM 741 C CA . ALA A 1 96 ? -11.766 -12.065 7.242 1.00 98.75 96 ALA A CA 1
ATOM 742 C C . ALA A 1 96 ? -12.755 -13.153 6.810 1.00 98.75 96 ALA A C 1
ATOM 744 O O . ALA A 1 96 ? -13.892 -12.837 6.476 1.00 98.75 96 ALA A O 1
ATOM 745 N N . TRP A 1 97 ? -12.350 -14.425 6.880 1.00 98.75 97 TRP A N 1
ATOM 746 C CA . TRP A 1 97 ? -13.243 -15.556 6.624 1.00 98.75 97 TRP A CA 1
ATOM 747 C C . TRP A 1 97 ? -14.448 -15.548 7.567 1.00 98.75 97 TRP A C 1
ATOM 749 O O . TRP A 1 97 ? -15.582 -15.679 7.122 1.00 98.75 97 TRP A O 1
ATOM 759 N N . ASP A 1 98 ? -14.210 -15.347 8.863 1.00 98.50 98 ASP A N 1
ATOM 760 C CA . ASP A 1 98 ? -15.274 -15.385 9.870 1.00 98.50 98 ASP A CA 1
ATOM 761 C C . ASP A 1 98 ? -16.217 -14.173 9.782 1.00 98.50 98 ASP A C 1
ATOM 763 O O . ASP A 1 98 ? -17.368 -14.252 10.211 1.00 98.50 98 ASP A O 1
ATOM 767 N N . ALA A 1 99 ? -15.755 -13.046 9.230 1.00 98.69 99 ALA A N 1
ATOM 768 C CA . ALA A 1 99 ? -16.573 -11.858 8.992 1.00 98.69 99 ALA A CA 1
ATOM 769 C C . ALA A 1 99 ? -17.476 -11.989 7.755 1.00 98.69 99 ALA A C 1
ATOM 771 O O . ALA A 1 99 ? -18.587 -11.444 7.754 1.00 98.69 99 ALA A O 1
ATOM 772 N N . LEU A 1 100 ? -17.009 -12.690 6.716 1.00 98.81 100 LEU A N 1
ATOM 773 C CA . LEU A 1 100 ? -17.759 -12.921 5.483 1.00 98.81 100 LEU A CA 1
ATOM 774 C C . LEU A 1 100 ? -18.963 -13.838 5.725 1.00 98.81 100 LEU A C 1
ATOM 776 O O . LEU A 1 100 ? -18.906 -14.778 6.524 1.00 98.81 100 LEU A O 1
ATOM 780 N N . LYS A 1 101 ? -20.060 -13.547 5.020 1.00 98.69 101 LYS A N 1
ATOM 781 C CA . LYS A 1 101 ? -21.282 -14.358 5.002 1.00 98.69 101 LYS A CA 1
ATOM 782 C C . LYS A 1 101 ? -20.986 -15.821 4.673 1.00 98.69 101 LYS A C 1
ATOM 784 O O . LYS A 1 101 ? -20.073 -16.127 3.908 1.00 98.69 101 LYS A O 1
ATOM 789 N N . VAL A 1 102 ? -21.799 -16.722 5.221 1.00 98.12 102 VAL A N 1
ATOM 790 C CA . VAL A 1 102 ? -21.656 -18.171 4.997 1.00 98.12 102 VAL A CA 1
ATOM 791 C C . VAL A 1 102 ? -21.932 -18.564 3.546 1.00 98.12 102 VAL A C 1
ATOM 793 O O . VAL A 1 102 ? -21.354 -19.525 3.051 1.00 98.12 102 VAL A O 1
ATOM 796 N N . GLU A 1 103 ? -22.765 -17.791 2.846 1.00 97.31 103 GLU A N 1
ATOM 797 C CA . GLU A 1 103 ? -23.038 -17.942 1.415 1.00 97.31 103 GLU A CA 1
ATOM 798 C C . GLU A 1 103 ? -21.848 -17.514 0.537 1.00 97.31 103 GLU A C 1
ATOM 800 O O . GLU A 1 103 ? -21.830 -17.799 -0.660 1.00 97.31 103 GLU A O 1
ATOM 805 N N . GLY A 1 104 ? -20.848 -16.851 1.128 1.00 96.81 104 GLY A N 1
ATOM 806 C CA . GLY A 1 104 ? -19.635 -16.378 0.472 1.00 96.81 104 GLY A CA 1
ATOM 807 C C . GLY A 1 104 ? -19.555 -14.855 0.347 1.00 96.81 104 GLY A C 1
ATOM 808 O O . GLY A 1 104 ? -20.463 -14.110 0.712 1.00 96.81 104 GLY A O 1
ATOM 809 N N . GLY A 1 105 ? -18.428 -14.388 -0.189 1.00 97.81 105 GLY A N 1
ATOM 810 C CA . GLY A 1 105 ? -18.174 -12.973 -0.445 1.00 97.81 105 GLY A CA 1
ATOM 811 C C . GLY A 1 105 ? -16.803 -12.739 -1.077 1.00 97.81 105 GLY A C 1
ATOM 812 O O . GLY A 1 105 ? -16.129 -13.684 -1.493 1.00 97.81 105 GLY A O 1
ATOM 813 N N . ARG A 1 106 ? -16.389 -11.473 -1.182 1.00 98.56 106 ARG A N 1
ATOM 814 C CA . ARG A 1 106 ? -15.129 -11.078 -1.838 1.00 98.56 106 ARG A CA 1
ATOM 815 C C . ARG A 1 106 ? -14.082 -10.608 -0.832 1.00 98.56 106 ARG A C 1
ATOM 817 O O . ARG A 1 106 ? -14.389 -9.925 0.139 1.00 98.56 106 ARG A O 1
ATOM 824 N N . PHE A 1 107 ? -12.822 -10.931 -1.099 1.00 98.75 107 PHE A N 1
ATOM 825 C CA . PHE A 1 107 ? -11.678 -10.487 -0.307 1.00 98.75 107 PHE A CA 1
ATOM 826 C C . PHE A 1 107 ? -10.725 -9.671 -1.177 1.00 98.75 107 PHE A C 1
ATOM 828 O O . PHE A 1 107 ? -10.441 -10.038 -2.317 1.00 98.75 107 PHE A O 1
ATOM 835 N N . CYS A 1 108 ? -10.195 -8.583 -0.629 1.00 98.75 108 CYS A N 1
ATOM 836 C CA . CYS A 1 108 ? -9.128 -7.811 -1.246 1.00 98.75 108 CYS A CA 1
ATOM 837 C C . CYS A 1 108 ? -8.131 -7.370 -0.177 1.00 98.75 108 CYS A C 1
ATOM 839 O O . CYS A 1 108 ? -8.519 -6.921 0.899 1.00 98.75 108 CYS A O 1
ATOM 841 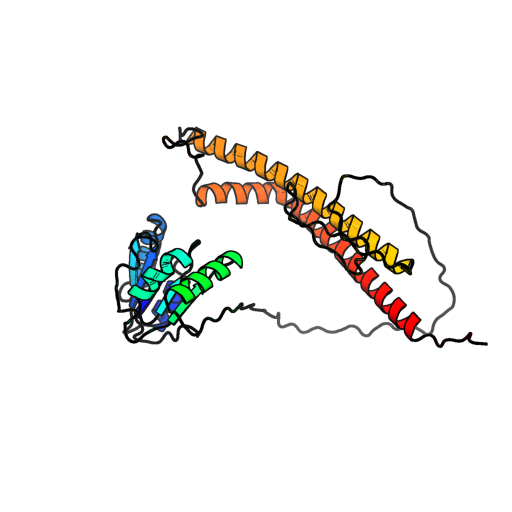N N . SER A 1 109 ? -6.842 -7.475 -0.490 1.00 98.69 109 SER A N 1
ATOM 842 C CA . SER A 1 109 ? -5.773 -6.907 0.322 1.00 98.69 109 SER A CA 1
ATOM 843 C C . SER A 1 109 ? -4.874 -6.038 -0.547 1.00 98.69 109 SER A C 1
ATOM 845 O O . SER A 1 109 ? -4.513 -6.428 -1.658 1.00 98.69 109 SER A O 1
ATOM 847 N N . PHE A 1 110 ? -4.509 -4.872 -0.027 1.00 98.44 110 PHE A N 1
ATOM 848 C CA . PHE A 1 110 ? -3.464 -4.019 -0.566 1.00 98.44 110 PHE A CA 1
ATOM 849 C C . PHE A 1 110 ? -2.140 -4.313 0.153 1.00 98.44 110 PHE A C 1
ATOM 851 O O . PHE A 1 110 ? -2.097 -4.475 1.373 1.00 98.44 110 PHE A O 1
ATOM 858 N N . SER A 1 111 ? -1.044 -4.438 -0.596 1.00 97.94 111 SER A N 1
ATOM 859 C CA . SER A 1 111 ? 0.287 -4.689 -0.036 1.00 97.94 111 SER A CA 1
ATOM 860 C C . SER A 1 111 ? 1.370 -4.104 -0.944 1.00 97.94 111 SER A C 1
ATOM 862 O O . SER A 1 111 ? 1.390 -4.436 -2.129 1.00 97.94 111 SER A O 1
ATOM 864 N N . PRO A 1 112 ? 2.286 -3.268 -0.422 1.00 96.25 112 PRO A N 1
ATOM 865 C CA . PRO A 1 112 ? 3.352 -2.673 -1.227 1.00 96.25 112 PRO A CA 1
ATOM 866 C C . PRO A 1 112 ? 4.477 -3.656 -1.577 1.00 96.25 112 PRO A C 1
ATOM 868 O O . PRO A 1 112 ? 5.143 -3.478 -2.594 1.00 96.25 112 PRO A O 1
ATOM 871 N N . CYS A 1 113 ? 4.721 -4.675 -0.745 1.00 96.12 113 CYS A N 1
ATOM 872 C CA . CYS A 1 113 ? 5.837 -5.603 -0.925 1.00 96.12 113 CYS A CA 1
ATOM 873 C C . CYS A 1 113 ? 5.361 -6.984 -1.390 1.00 96.12 113 CYS A C 1
ATOM 875 O O . CYS A 1 113 ? 4.392 -7.538 -0.866 1.00 96.12 113 CYS A O 1
ATOM 877 N N . ILE A 1 114 ? 6.094 -7.597 -2.323 1.00 96.75 114 ILE A N 1
ATOM 878 C CA . ILE A 1 114 ? 5.737 -8.910 -2.878 1.00 96.75 114 ILE A CA 1
ATOM 879 C C . ILE A 1 114 ? 5.786 -10.028 -1.824 1.00 96.75 114 ILE A C 1
ATOM 881 O O . ILE A 1 114 ? 5.000 -10.968 -1.882 1.00 96.75 114 ILE A O 1
ATOM 885 N N . GLU A 1 115 ? 6.642 -9.910 -0.808 1.00 94.88 115 GLU A N 1
ATOM 886 C CA . GLU A 1 115 ? 6.735 -10.861 0.304 1.00 94.88 115 GLU A CA 1
ATOM 887 C C . GLU A 1 115 ? 5.475 -10.845 1.178 1.00 94.88 115 GLU A C 1
ATOM 889 O O . GLU A 1 115 ? 5.110 -11.864 1.768 1.00 94.88 115 GLU A O 1
ATOM 894 N N . GLN A 1 116 ? 4.798 -9.696 1.266 1.00 97.88 116 GLN A N 1
ATOM 895 C CA . GLN A 1 116 ? 3.513 -9.592 1.954 1.00 97.88 116 GLN A CA 1
ATOM 896 C C . GLN A 1 116 ? 2.430 -10.311 1.149 1.00 97.88 116 GLN A C 1
ATOM 898 O O . GLN A 1 116 ? 1.717 -11.145 1.700 1.00 97.88 116 GLN A O 1
ATOM 903 N N . VAL A 1 117 ? 2.381 -10.072 -0.167 1.00 98.19 117 VAL A N 1
ATOM 904 C CA . VAL A 1 117 ? 1.456 -10.751 -1.088 1.00 98.19 117 VAL A CA 1
ATOM 905 C C . VAL A 1 117 ? 1.627 -12.270 -1.018 1.00 98.19 117 VAL A C 1
ATOM 907 O O . VAL A 1 117 ? 0.643 -12.988 -0.867 1.00 98.19 117 VAL A O 1
ATOM 910 N N . GLN A 1 118 ? 2.868 -12.767 -1.054 1.00 97.94 118 GLN A N 1
ATOM 911 C CA . GLN A 1 118 ? 3.172 -14.200 -0.963 1.00 97.94 118 GLN A CA 1
ATOM 912 C C . GLN A 1 118 ? 2.573 -14.843 0.295 1.00 97.94 118 GLN A C 1
ATOM 914 O O . GLN A 1 118 ? 1.899 -15.870 0.197 1.00 97.94 118 GLN A O 1
ATOM 919 N N . ARG A 1 119 ? 2.772 -14.228 1.469 1.00 98.44 119 ARG A N 1
ATOM 920 C CA . ARG A 1 119 ? 2.215 -14.725 2.739 1.00 98.44 119 ARG A CA 1
ATOM 921 C C . ARG A 1 119 ? 0.691 -14.669 2.755 1.00 98.44 119 ARG A C 1
ATOM 923 O O . ARG A 1 119 ? 0.054 -15.614 3.213 1.00 98.44 119 ARG A O 1
ATOM 930 N N . THR A 1 120 ? 0.101 -13.598 2.226 1.00 98.62 120 THR A N 1
ATOM 931 C CA . THR A 1 120 ? -1.357 -13.456 2.137 1.00 98.62 120 THR A CA 1
ATOM 932 C C . THR A 1 120 ? -1.963 -14.535 1.251 1.00 98.62 120 THR A C 1
ATOM 934 O O . THR A 1 120 ? -2.894 -15.205 1.680 1.00 98.62 120 THR A O 1
ATOM 937 N N . CYS A 1 121 ? -1.412 -14.777 0.059 1.00 98.62 121 CYS A N 1
ATOM 938 C CA . CYS A 1 121 ? -1.887 -15.835 -0.834 1.00 98.62 121 CYS A CA 1
ATOM 939 C C . CYS A 1 121 ? -1.788 -17.226 -0.189 1.00 98.62 121 CYS A C 1
ATOM 941 O O . CYS A 1 121 ? -2.716 -18.022 -0.319 1.00 98.62 121 CYS A O 1
ATOM 943 N N . GLN A 1 122 ? -0.703 -17.511 0.540 1.00 98.50 122 GLN A N 1
ATOM 944 C CA . GLN A 1 122 ? -0.553 -18.766 1.285 1.00 98.50 122 GLN A CA 1
ATOM 945 C C . GLN A 1 122 ? -1.628 -18.922 2.369 1.00 98.50 122 GLN A C 1
ATOM 947 O O . GLN A 1 122 ? -2.267 -19.969 2.449 1.00 98.50 122 GLN A O 1
ATOM 952 N N . ALA A 1 123 ? -1.860 -17.880 3.171 1.00 98.75 123 ALA A N 1
ATOM 953 C CA . ALA A 1 123 ? -2.881 -17.893 4.216 1.00 98.75 123 ALA A CA 1
ATOM 954 C C . ALA A 1 123 ? -4.303 -18.020 3.639 1.00 98.75 123 ALA A C 1
ATOM 956 O O . ALA A 1 123 ? -5.113 -18.784 4.164 1.00 98.75 123 ALA A O 1
ATOM 957 N N . LEU A 1 124 ? -4.596 -17.324 2.535 1.00 98.69 124 LEU A N 1
ATOM 958 C CA . LEU A 1 124 ? -5.873 -17.408 1.819 1.00 98.69 124 LEU A CA 1
ATOM 959 C C . LEU A 1 124 ? -6.145 -18.836 1.335 1.00 98.69 124 LEU A C 1
ATOM 961 O O . LEU A 1 124 ? -7.201 -19.395 1.637 1.00 98.69 124 LEU A O 1
ATOM 965 N N . ALA A 1 125 ? -5.175 -19.444 0.646 1.00 98.12 125 ALA A N 1
ATOM 966 C CA . ALA A 1 125 ? -5.292 -20.813 0.155 1.00 98.12 125 ALA A CA 1
ATOM 967 C C . ALA A 1 125 ? -5.480 -21.817 1.305 1.00 98.12 125 ALA A C 1
ATOM 969 O O . ALA A 1 125 ? -6.347 -22.683 1.228 1.00 98.12 125 ALA A O 1
ATOM 970 N N . ALA A 1 126 ? -4.724 -21.668 2.399 1.00 98.31 126 ALA A N 1
ATOM 971 C CA . ALA A 1 126 ? -4.832 -22.540 3.568 1.00 98.31 126 ALA A CA 1
ATOM 972 C C . ALA A 1 126 ? -6.190 -22.431 4.284 1.00 98.31 126 ALA A C 1
ATOM 974 O O . ALA A 1 126 ? -6.674 -23.422 4.827 1.00 98.31 126 ALA A O 1
ATOM 975 N N . ARG A 1 127 ? -6.815 -21.245 4.290 1.00 98.12 127 ARG A N 1
ATOM 976 C CA . ARG A 1 127 ? -8.125 -21.027 4.927 1.00 98.12 127 ARG A CA 1
ATOM 977 C C . ARG A 1 127 ? -9.299 -21.522 4.075 1.00 98.12 127 ARG A C 1
ATOM 979 O O . ARG A 1 127 ? -10.362 -21.775 4.640 1.00 98.12 127 ARG A O 1
ATOM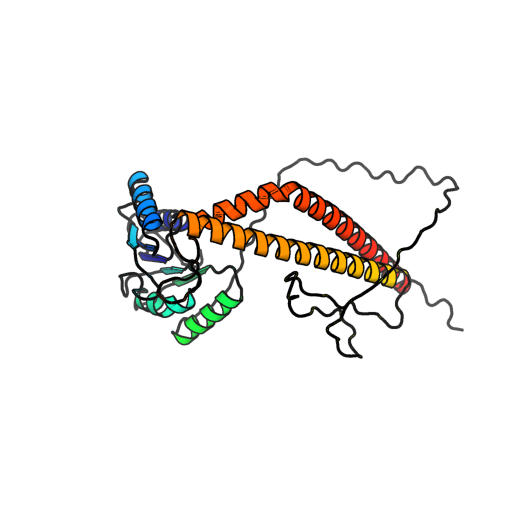 986 N N . GLY A 1 128 ? -9.094 -21.685 2.765 1.00 97.81 128 GLY A N 1
ATOM 987 C CA . GLY A 1 128 ? -10.097 -22.169 1.812 1.00 97.81 128 GLY A CA 1
ATOM 988 C C . GLY A 1 128 ? -10.626 -21.112 0.839 1.00 97.81 128 GLY A C 1
ATOM 989 O O . GLY A 1 128 ? -11.637 -21.355 0.186 1.00 97.81 128 GLY A O 1
ATOM 990 N N . PHE A 1 129 ? -9.983 -19.942 0.729 1.00 98.50 129 PHE A N 1
ATOM 991 C CA . PHE A 1 129 ? -10.351 -18.961 -0.297 1.00 98.50 129 PHE A CA 1
ATOM 992 C C . PHE A 1 129 ? -10.033 -19.500 -1.697 1.00 98.50 129 PHE A C 1
ATOM 994 O O . PHE A 1 129 ? -8.999 -20.130 -1.923 1.00 98.50 129 PHE A O 1
ATOM 1001 N N . SER A 1 130 ? -10.911 -19.203 -2.651 1.00 97.19 130 SER A N 1
ATOM 1002 C CA . SER A 1 130 ? -10.781 -19.563 -4.064 1.00 97.19 130 SER A CA 1
ATOM 1003 C C . SER A 1 130 ? -10.628 -18.320 -4.945 1.00 97.19 130 SER A C 1
ATOM 1005 O O . SER A 1 130 ? -10.774 -17.198 -4.469 1.00 97.19 130 SER A O 1
ATOM 1007 N N . GLU A 1 131 ? -10.355 -18.518 -6.240 1.00 97.62 131 GLU A N 1
ATOM 1008 C CA . GLU A 1 131 ? -10.253 -17.426 -7.229 1.00 97.62 131 GLU A CA 1
ATOM 1009 C C . GLU A 1 131 ? -9.195 -16.362 -6.858 1.00 97.62 131 GLU A C 1
ATOM 1011 O O . GLU A 1 131 ? -9.394 -15.159 -7.025 1.00 97.62 131 GLU A O 1
ATOM 1016 N N . LEU A 1 132 ? -8.047 -16.805 -6.332 1.00 97.88 132 LEU A N 1
ATOM 1017 C CA . LEU A 1 132 ? -6.943 -15.913 -5.977 1.00 97.88 132 LEU A CA 1
ATOM 1018 C C . LEU A 1 132 ? -6.401 -15.212 -7.231 1.00 97.88 132 LEU A C 1
ATOM 1020 O O . LEU A 1 132 ? -5.939 -15.858 -8.171 1.00 97.88 132 LEU A O 1
ATOM 1024 N N . SER A 1 133 ? -6.412 -13.881 -7.202 1.00 98.06 133 SER A N 1
ATOM 1025 C CA . SER A 1 133 ? -5.901 -13.020 -8.265 1.00 98.06 133 SER A CA 1
ATOM 1026 C C . SER A 1 133 ? -5.106 -11.862 -7.663 1.00 98.06 133 SER A C 1
ATOM 1028 O O . SER A 1 133 ? -5.574 -11.199 -6.736 1.00 98.06 133 SER A O 1
ATOM 1030 N N . THR A 1 134 ? -3.906 -11.622 -8.196 1.00 98.19 134 THR A N 1
ATOM 1031 C CA . THR A 1 134 ? -3.025 -10.510 -7.811 1.00 98.19 134 THR A CA 1
ATOM 1032 C C . THR A 1 134 ? -2.886 -9.574 -9.000 1.00 98.19 134 THR A C 1
ATOM 1034 O O . THR A 1 134 ? -2.520 -10.011 -10.090 1.00 98.19 134 THR A O 1
ATOM 1037 N N . VAL A 1 135 ? -3.158 -8.287 -8.788 1.00 97.62 135 VAL A N 1
ATOM 1038 C CA . VAL A 1 135 ? -3.119 -7.260 -9.836 1.00 97.62 135 VAL A CA 1
ATOM 1039 C C . VAL A 1 135 ? -2.371 -6.019 -9.357 1.00 97.62 135 VAL A C 1
ATOM 1041 O O . VAL A 1 135 ? -2.380 -5.700 -8.170 1.00 97.62 135 VAL A O 1
ATOM 1044 N N . GLU A 1 136 ? -1.767 -5.298 -10.297 1.00 97.88 136 GLU A N 1
ATOM 1045 C CA . GLU A 1 136 ? -1.188 -3.968 -10.100 1.00 97.88 136 GLU A CA 1
ATOM 1046 C C . GLU A 1 136 ? -1.864 -2.997 -11.077 1.00 97.88 136 GLU A C 1
ATOM 1048 O O . GLU A 1 136 ? -2.110 -3.342 -12.234 1.00 97.88 136 GLU A O 1
ATOM 1053 N N . VAL A 1 137 ? -2.189 -1.787 -10.615 1.00 94.81 137 VAL A N 1
ATOM 1054 C CA . VAL A 1 137 ? -2.830 -0.752 -11.437 1.00 94.81 137 VAL A CA 1
ATOM 1055 C C . VAL A 1 137 ? -1.953 0.495 -11.445 1.00 94.81 137 VAL A C 1
ATOM 1057 O O . VAL A 1 137 ? -1.719 1.097 -10.400 1.00 94.81 137 VAL A O 1
ATOM 1060 N N . LEU A 1 138 ? -1.499 0.899 -12.635 1.00 96.25 138 LEU A N 1
ATOM 1061 C CA . LEU A 1 138 ? -0.618 2.050 -12.847 1.00 96.25 138 LEU A CA 1
ATOM 1062 C C . LEU A 1 138 ? -1.368 3.155 -13.612 1.00 96.25 138 LEU A C 1
ATOM 1064 O O . LEU A 1 138 ? -1.501 3.064 -14.836 1.00 96.25 138 LEU A O 1
ATOM 1068 N N . PRO A 1 139 ? -1.890 4.193 -12.932 1.00 88.56 139 PRO A N 1
ATOM 1069 C CA . PRO A 1 139 ? -2.527 5.311 -13.616 1.00 88.56 139 PRO A CA 1
ATOM 1070 C C . PRO A 1 139 ? -1.478 6.158 -14.347 1.00 88.56 139 PRO A C 1
ATOM 1072 O O . PRO A 1 139 ? -0.500 6.599 -13.745 1.00 88.56 139 PRO A O 1
ATOM 1075 N N . GLN A 1 140 ? -1.708 6.428 -15.635 1.00 90.88 140 GLN A N 1
ATOM 1076 C CA . GLN A 1 140 ? -0.891 7.345 -16.431 1.00 90.88 140 GLN A CA 1
ATOM 1077 C C . GLN A 1 140 ? -1.723 8.550 -16.865 1.00 90.88 140 GLN A C 1
ATOM 1079 O O . GLN A 1 140 ? -2.776 8.401 -17.485 1.00 90.88 140 GLN A O 1
ATOM 1084 N N . VAL A 1 141 ? -1.235 9.750 -16.552 1.00 88.50 141 VAL A N 1
ATOM 1085 C CA . VAL A 1 141 ? -1.903 11.013 -16.886 1.00 88.50 141 VAL A CA 1
ATOM 1086 C C . VAL A 1 141 ? -1.140 11.699 -18.011 1.00 88.50 141 VAL A C 1
ATOM 1088 O O . VAL A 1 141 ? 0.059 11.948 -17.904 1.00 88.50 141 VAL A O 1
ATOM 1091 N N . TYR A 1 142 ? -1.844 12.038 -19.089 1.00 87.88 142 TYR A N 1
ATOM 1092 C CA . TYR A 1 142 ? -1.268 12.740 -20.231 1.00 87.88 142 TYR A CA 1
ATOM 1093 C C . TYR A 1 142 ? -1.601 14.229 -20.172 1.00 87.88 142 TYR A C 1
ATOM 1095 O O . TYR A 1 142 ? -2.747 14.619 -19.953 1.00 87.88 142 TYR A O 1
ATOM 1103 N N . SER A 1 143 ? -0.596 15.076 -20.401 1.00 78.62 143 SER A N 1
ATOM 1104 C CA . SER A 1 143 ? -0.825 16.504 -20.625 1.00 78.62 143 SER A CA 1
ATOM 1105 C C . SER A 1 143 ? -1.332 16.723 -22.044 1.00 78.62 143 SER A C 1
ATOM 1107 O O . SER A 1 143 ? -0.642 16.386 -23.005 1.00 78.62 143 SER A O 1
ATOM 1109 N N . VAL A 1 144 ? -2.505 17.336 -22.180 1.00 84.88 144 VAL A N 1
ATOM 1110 C CA . VAL A 1 144 ? -3.037 17.739 -23.484 1.00 84.88 144 VAL A CA 1
ATOM 1111 C C . VAL A 1 144 ? -2.317 19.010 -23.921 1.00 84.88 144 VAL A C 1
ATOM 1113 O O . VAL A 1 144 ? -2.451 20.057 -23.288 1.00 84.88 144 VAL A O 1
ATOM 1116 N N . ARG A 1 145 ? -1.499 18.912 -24.971 1.00 68.75 145 ARG A N 1
ATOM 1117 C CA . ARG A 1 145 ? -0.746 20.039 -25.532 1.00 68.75 145 ARG A CA 1
ATOM 1118 C C . ARG A 1 145 ? -0.711 19.955 -27.045 1.00 68.75 145 ARG A C 1
ATOM 1120 O O . ARG A 1 145 ? -0.519 18.879 -27.604 1.00 68.75 145 ARG A O 1
ATOM 1127 N N . THR A 1 146 ? -0.797 21.111 -27.685 1.00 80.31 146 THR A N 1
ATOM 1128 C CA . THR A 1 146 ? -0.418 21.250 -29.088 1.00 80.31 146 THR A CA 1
ATOM 1129 C C . THR A 1 146 ? 1.099 21.361 -29.157 1.00 80.31 146 THR A C 1
ATOM 1131 O O . THR A 1 146 ? 1.687 22.234 -28.517 1.00 80.31 146 THR A O 1
ATOM 1134 N N . VAL A 1 147 ? 1.737 20.467 -29.908 1.00 81.56 147 VAL A N 1
ATOM 1135 C CA . VAL A 1 147 ? 3.181 20.495 -30.158 1.00 81.56 147 VAL A CA 1
ATOM 1136 C C . VAL A 1 147 ? 3.426 20.591 -31.655 1.00 81.56 147 VAL A C 1
ATOM 1138 O O . VAL A 1 147 ? 2.868 19.821 -32.432 1.00 81.56 147 VAL A O 1
ATOM 1141 N N . SER A 1 148 ? 4.268 21.541 -32.051 1.00 72.94 148 SER A N 1
ATOM 1142 C CA . SER A 1 148 ? 4.763 21.656 -33.420 1.00 72.94 148 SER A CA 1
ATOM 1143 C C . SER A 1 148 ? 6.169 21.087 -33.453 1.00 72.94 148 SER A C 1
ATOM 1145 O O . SER A 1 148 ? 7.052 21.572 -32.744 1.00 72.94 148 SER A O 1
ATOM 1147 N N . LEU A 1 149 ? 6.377 20.044 -34.250 1.00 68.19 149 LEU A N 1
ATOM 1148 C CA . LEU A 1 149 ? 7.714 19.518 -34.478 1.00 68.19 149 LEU A CA 1
ATOM 1149 C C . LEU A 1 149 ? 8.411 20.420 -35.503 1.00 68.19 149 LEU A C 1
ATOM 1151 O O . LEU A 1 149 ? 7.855 20.617 -36.588 1.00 68.19 149 LEU A O 1
ATOM 1155 N N . PRO A 1 150 ? 9.587 20.991 -35.188 1.00 68.31 150 PRO A N 1
ATOM 1156 C CA . PRO A 1 150 ? 10.350 21.710 -36.192 1.00 68.31 150 PRO A CA 1
ATOM 1157 C C . PRO A 1 150 ? 10.754 20.730 -37.303 1.00 68.31 150 PRO A C 1
ATOM 1159 O O . PRO A 1 150 ? 11.079 19.574 -37.005 1.00 68.31 150 PRO A O 1
ATOM 1162 N N . PRO A 1 151 ? 10.729 21.156 -38.577 1.00 72.88 151 PRO A N 1
ATOM 1163 C CA . PRO A 1 151 ? 11.231 20.324 -39.657 1.00 72.88 151 PRO A CA 1
ATOM 1164 C C . PRO A 1 151 ? 12.711 20.000 -39.400 1.00 72.88 151 PRO A C 1
ATOM 1166 O O . PRO A 1 151 ? 13.447 20.869 -38.920 1.00 72.88 151 PRO A O 1
ATOM 1169 N N . PRO A 1 152 ? 13.160 18.765 -39.680 1.00 71.75 152 PRO A N 1
ATOM 1170 C CA . PRO A 1 152 ? 14.566 18.429 -39.544 1.00 71.75 152 PRO A CA 1
ATOM 1171 C C . PRO A 1 152 ? 15.389 19.277 -40.515 1.00 71.75 152 PRO A C 1
ATOM 1173 O O . PRO A 1 152 ? 15.100 19.322 -41.711 1.00 71.75 152 PRO A O 1
ATOM 1176 N N . ASP A 1 153 ? 16.428 19.924 -39.996 1.00 69.25 153 ASP A N 1
ATOM 1177 C CA . ASP A 1 153 ? 17.476 20.512 -40.820 1.00 69.25 153 ASP A CA 1
ATOM 1178 C C . ASP A 1 153 ? 18.379 19.374 -41.306 1.00 69.25 153 ASP A C 1
ATOM 1180 O O . ASP A 1 153 ? 19.228 18.863 -40.576 1.00 69.25 153 ASP A O 1
ATOM 1184 N N . LEU A 1 154 ? 18.130 18.916 -42.532 1.00 76.44 154 LEU A N 1
ATOM 1185 C CA . LEU A 1 154 ? 18.936 17.887 -43.193 1.00 76.44 154 LEU A CA 1
ATOM 1186 C C . LEU A 1 154 ? 20.256 18.455 -43.752 1.00 76.44 154 LEU A C 1
ATOM 1188 O O . LEU A 1 154 ? 20.976 17.741 -44.451 1.00 76.44 154 LEU A O 1
ATOM 1192 N N . GLY A 1 155 ? 20.572 19.718 -43.437 1.00 57.72 155 GLY A N 1
ATOM 1193 C CA . GLY A 1 155 ? 21.636 20.496 -44.047 1.00 57.72 155 GLY A CA 1
ATOM 1194 C C . GLY A 1 155 ? 21.272 20.949 -45.461 1.00 57.72 155 GLY A C 1
ATOM 1195 O O . GLY A 1 155 ? 20.476 20.326 -46.168 1.00 57.72 155 GLY A O 1
ATOM 1196 N N . ALA A 1 156 ? 21.915 22.020 -45.926 1.00 60.94 156 ALA A N 1
ATOM 1197 C CA . ALA A 1 156 ? 22.198 22.107 -47.354 1.00 60.94 156 ALA A CA 1
ATOM 1198 C C . ALA A 1 156 ? 23.134 20.942 -47.732 1.00 60.94 156 ALA A C 1
ATOM 1200 O O . ALA A 1 156 ? 23.891 20.461 -46.885 1.00 60.94 156 ALA A O 1
ATOM 1201 N N . ALA A 1 157 ? 23.081 20.490 -48.990 1.00 47.81 157 ALA A N 1
ATOM 1202 C CA . ALA A 1 157 ? 23.945 19.424 -49.498 1.00 47.81 157 ALA A CA 1
ATOM 1203 C C . ALA A 1 157 ? 25.409 19.617 -49.030 1.00 47.81 157 ALA A C 1
ATOM 1205 O O . ALA A 1 157 ? 25.903 20.748 -49.045 1.00 47.81 157 ALA A O 1
ATOM 1206 N N . PRO A 1 158 ? 26.086 18.549 -48.573 1.00 43.41 158 PRO A N 1
ATOM 1207 C CA . PRO A 1 158 ? 27.287 18.670 -47.756 1.00 43.41 158 PRO A CA 1
ATOM 1208 C C . PRO A 1 158 ? 28.428 19.365 -48.506 1.00 43.41 158 PRO A C 1
ATOM 1210 O O . PRO A 1 158 ? 28.840 18.924 -49.578 1.00 43.41 158 PRO A O 1
ATOM 1213 N N . GLY A 1 159 ? 28.962 20.426 -47.898 1.00 49.78 159 GLY A N 1
ATOM 1214 C CA . GLY A 1 159 ? 30.304 20.932 -48.178 1.00 49.78 159 GLY A CA 1
ATOM 1215 C C . GLY A 1 159 ? 31.361 20.126 -47.407 1.00 49.78 159 GLY A C 1
ATOM 1216 O O . GLY A 1 159 ? 31.034 19.521 -46.381 1.00 49.78 159 GLY A O 1
ATOM 1217 N N . PRO A 1 160 ? 32.611 20.073 -47.894 1.00 41.12 160 PRO A N 1
ATOM 1218 C CA . PRO A 1 160 ? 33.652 19.227 -47.333 1.00 41.12 160 PRO A CA 1
ATOM 1219 C C . PRO A 1 160 ? 34.241 19.851 -46.058 1.00 41.12 160 PRO A C 1
ATOM 1221 O O . PRO A 1 160 ? 34.405 21.063 -45.978 1.00 41.12 160 PRO A O 1
ATOM 1224 N N . ASP A 1 161 ? 34.604 18.982 -45.114 1.00 47.19 161 ASP A N 1
ATOM 1225 C CA . ASP A 1 161 ? 35.538 19.204 -43.997 1.00 47.19 161 ASP A CA 1
ATOM 1226 C C . ASP A 1 161 ? 34.956 19.500 -42.602 1.00 47.19 161 ASP A C 1
ATOM 1228 O O . ASP A 1 161 ? 34.638 20.627 -42.230 1.00 47.19 161 ASP A O 1
ATOM 1232 N N . ALA A 1 162 ? 34.976 18.466 -41.749 1.00 36.16 162 ALA A N 1
ATOM 1233 C CA . ALA A 1 162 ? 35.123 18.612 -40.300 1.00 36.16 162 ALA A CA 1
ATOM 1234 C C . ALA A 1 162 ? 35.879 17.402 -39.711 1.00 36.16 162 ALA A C 1
ATOM 1236 O O . ALA A 1 162 ? 35.414 16.263 -39.774 1.00 36.16 162 ALA A O 1
ATOM 1237 N N . GLY A 1 163 ? 37.074 17.653 -39.163 1.00 40.22 163 GLY A N 1
ATOM 1238 C CA . GLY A 1 163 ? 37.959 16.656 -38.543 1.00 40.22 163 GLY A CA 1
ATOM 1239 C C . GLY A 1 163 ? 37.684 16.388 -37.045 1.00 40.22 163 GLY A C 1
ATOM 1240 O O . GLY A 1 163 ? 36.855 17.066 -36.440 1.00 40.22 163 GLY A O 1
ATOM 1241 N N . PRO A 1 164 ? 38.369 15.405 -36.415 1.00 38.38 164 PRO A N 1
ATOM 1242 C CA . PRO A 1 164 ? 38.012 14.890 -35.086 1.00 38.38 164 PRO A CA 1
ATOM 1243 C C . PRO A 1 164 ? 38.940 15.362 -33.946 1.00 38.38 164 PRO A C 1
ATOM 1245 O O . PRO A 1 164 ? 40.141 15.536 -34.147 1.00 38.38 164 PRO A O 1
ATOM 1248 N N . PHE A 1 165 ? 38.419 15.451 -32.709 1.00 28.47 165 PHE A N 1
ATOM 1249 C CA . PHE A 1 165 ? 39.220 15.685 -31.491 1.00 28.47 165 PHE A CA 1
ATOM 1250 C C . PHE A 1 165 ? 39.125 14.536 -30.466 1.00 28.47 165 PHE A C 1
ATOM 1252 O O . PHE A 1 165 ? 38.100 13.862 -30.346 1.00 28.47 165 PHE A O 1
ATOM 1259 N N . ARG A 1 166 ? 40.246 14.302 -29.766 1.00 33.28 166 ARG A N 1
ATOM 1260 C CA . ARG A 1 166 ? 40.614 13.115 -28.964 1.00 33.28 166 ARG A CA 1
ATOM 1261 C C . ARG A 1 166 ? 40.360 13.249 -27.445 1.00 33.28 166 ARG A C 1
ATOM 1263 O O . ARG A 1 166 ? 40.106 14.325 -26.925 1.00 33.28 166 ARG A O 1
ATOM 1270 N N . SER A 1 167 ? 40.463 12.093 -26.781 1.00 35.97 167 SER A N 1
ATOM 1271 C CA . SER A 1 167 ? 40.183 11.685 -25.387 1.00 35.97 167 SER A CA 1
ATOM 1272 C C . SER A 1 167 ? 41.304 11.897 -24.343 1.00 35.97 167 SER A C 1
ATOM 1274 O O . SER A 1 167 ? 42.470 11.957 -24.720 1.00 35.97 167 SER A O 1
ATOM 1276 N N . GLY A 1 168 ? 40.971 11.813 -23.038 1.00 29.45 168 GLY A N 1
ATOM 1277 C CA . GLY A 1 168 ? 41.899 11.614 -21.896 1.00 29.45 168 GLY A CA 1
ATOM 1278 C C . GLY A 1 168 ? 41.281 10.763 -20.754 1.00 29.45 168 GLY A C 1
ATOM 1279 O O . GLY A 1 168 ? 40.064 10.781 -20.596 1.00 29.45 168 GLY A O 1
ATOM 1280 N N . ALA A 1 169 ? 42.102 9.982 -20.029 1.00 32.38 169 ALA A N 1
ATOM 1281 C CA . ALA A 1 169 ? 41.779 8.750 -19.265 1.00 32.38 169 ALA A CA 1
ATOM 1282 C C . ALA A 1 169 ? 41.700 8.876 -17.704 1.00 32.38 169 ALA A C 1
ATOM 1284 O O . ALA A 1 169 ? 42.144 9.896 -17.180 1.00 32.38 169 ALA A O 1
ATOM 1285 N N . PRO A 1 170 ? 41.198 7.852 -16.954 1.00 43.56 170 PRO A N 1
ATOM 1286 C CA . PRO A 1 170 ? 41.102 7.818 -15.477 1.00 43.56 170 PRO A CA 1
ATOM 1287 C C . PRO A 1 170 ? 42.000 6.753 -14.779 1.00 43.56 170 PRO A C 1
ATOM 1289 O O . PRO A 1 170 ? 42.588 5.901 -15.444 1.00 43.56 170 PRO A O 1
ATOM 1292 N N . MET A 1 171 ? 42.072 6.767 -13.432 1.00 30.94 171 MET A N 1
ATOM 1293 C CA . MET A 1 171 ? 42.856 5.831 -12.588 1.00 30.94 171 MET A CA 1
ATOM 1294 C C . MET A 1 171 ? 41.974 5.107 -11.532 1.00 30.94 171 MET A C 1
ATOM 1296 O O . MET A 1 171 ? 41.110 5.741 -10.929 1.00 30.94 171 MET A O 1
ATOM 1300 N N . LYS A 1 172 ? 42.194 3.785 -11.362 1.00 39.78 172 LYS A N 1
ATOM 1301 C CA . LYS A 1 172 ? 41.515 2.782 -10.481 1.00 39.78 172 LYS A CA 1
ATOM 1302 C C . LYS A 1 172 ? 42.070 2.803 -9.031 1.00 39.78 172 LYS A C 1
ATOM 1304 O O . LYS A 1 172 ? 43.083 3.460 -8.824 1.00 39.78 172 LYS A O 1
ATOM 1309 N N . GLU A 1 173 ? 41.484 2.217 -7.969 1.00 39.53 173 GLU A N 1
ATOM 1310 C CA . GLU A 1 173 ? 41.141 0.806 -7.592 1.00 39.53 173 GLU A CA 1
ATOM 1311 C C . GLU A 1 173 ? 40.416 0.815 -6.203 1.00 39.53 173 GLU A C 1
ATOM 1313 O O . GLU A 1 173 ? 40.477 1.841 -5.531 1.00 39.53 173 GLU A O 1
ATOM 1318 N N . ALA A 1 174 ? 39.845 -0.227 -5.559 1.00 38.66 174 ALA A N 1
ATOM 1319 C CA . ALA A 1 174 ? 39.155 -1.510 -5.840 1.00 38.66 174 ALA A CA 1
ATOM 1320 C C . ALA A 1 174 ? 38.836 -2.180 -4.462 1.00 38.66 174 ALA A C 1
ATOM 1322 O O . ALA A 1 174 ? 39.741 -2.204 -3.634 1.00 38.66 174 ALA A O 1
ATOM 1323 N N . VAL A 1 175 ? 37.649 -2.781 -4.197 1.00 33.84 175 VAL A N 1
ATOM 1324 C CA . VAL A 1 175 ? 37.457 -3.783 -3.097 1.00 33.84 175 VAL A CA 1
ATOM 1325 C C . VAL A 1 175 ? 36.342 -4.828 -3.379 1.00 33.84 175 VAL A C 1
ATOM 1327 O O . VAL A 1 175 ? 35.182 -4.467 -3.536 1.00 33.84 175 VAL A O 1
ATOM 1330 N N . SER A 1 176 ? 36.752 -6.113 -3.349 1.00 34.97 176 SER A N 1
ATOM 1331 C CA . SER A 1 176 ? 36.085 -7.407 -3.010 1.00 34.97 176 SER A CA 1
ATOM 1332 C C . SER A 1 176 ? 34.682 -7.767 -3.547 1.00 34.97 176 SER A C 1
ATOM 1334 O O . SER A 1 176 ? 33.697 -7.090 -3.271 1.00 34.97 176 SER A O 1
ATOM 1336 N N . THR A 1 177 ? 34.566 -8.912 -4.244 1.00 45.88 177 THR A N 1
ATOM 1337 C CA . THR A 1 177 ? 33.382 -9.292 -5.038 1.00 45.88 177 THR A CA 1
ATOM 1338 C C . THR A 1 177 ? 32.864 -10.730 -4.852 1.00 45.88 177 THR A C 1
ATOM 1340 O O . THR A 1 177 ? 33.611 -11.701 -4.772 1.00 45.88 177 THR A O 1
ATOM 1343 N N . PHE A 1 178 ? 31.530 -10.830 -4.854 1.00 57.38 178 PHE A N 1
ATOM 1344 C CA . PHE A 1 178 ? 30.714 -11.973 -5.281 1.00 57.38 178 PHE A CA 1
ATOM 1345 C C . PHE A 1 178 ? 31.151 -12.441 -6.685 1.00 57.38 178 PHE A C 1
ATOM 1347 O O . PHE A 1 178 ? 31.305 -11.613 -7.577 1.00 57.38 178 PHE A O 1
ATOM 1354 N N . CYS A 1 179 ? 31.368 -13.744 -6.899 1.00 59.53 179 CYS A N 1
ATOM 1355 C CA . CYS A 1 179 ? 31.898 -14.262 -8.169 1.00 59.53 179 CYS A CA 1
ATOM 1356 C C . CYS A 1 179 ? 30.855 -15.108 -8.921 1.00 59.53 179 CYS A C 1
ATOM 1358 O O . CYS A 1 179 ? 30.506 -16.191 -8.443 1.00 59.53 179 CYS A O 1
ATOM 1360 N N . PRO A 1 180 ? 30.377 -14.668 -10.100 1.00 65.81 180 PRO A N 1
ATOM 1361 C CA . PRO A 1 180 ? 29.524 -15.492 -10.952 1.00 65.81 180 PRO A CA 1
ATOM 1362 C C . PRO A 1 180 ? 30.279 -16.714 -11.524 1.00 65.81 180 PRO A C 1
ATOM 1364 O O . PRO A 1 180 ? 31.513 -16.713 -11.587 1.00 65.81 180 PRO A O 1
ATOM 1367 N N . PRO A 1 181 ? 29.570 -17.778 -11.960 1.00 71.75 181 PRO A N 1
ATOM 1368 C CA . PRO A 1 181 ? 30.192 -18.972 -12.534 1.00 71.75 181 PRO A CA 1
ATOM 1369 C C . PRO A 1 181 ? 31.052 -18.651 -13.765 1.00 71.75 181 PRO A C 1
ATOM 1371 O O . PRO A 1 181 ? 30.633 -17.890 -14.636 1.00 71.75 181 PRO A O 1
ATOM 1374 N N . ARG A 1 182 ? 32.218 -19.305 -13.894 1.00 64.75 182 ARG A N 1
ATOM 1375 C CA . ARG A 1 182 ? 33.219 -19.038 -14.954 1.00 64.75 182 ARG A CA 1
ATOM 1376 C C . ARG A 1 182 ? 32.695 -19.125 -16.398 1.00 64.75 182 ARG A C 1
ATOM 1378 O O . ARG A 1 182 ? 33.335 -18.586 -17.286 1.00 64.75 182 ARG A O 1
ATOM 1385 N N . LYS A 1 183 ? 31.572 -19.811 -16.638 1.00 72.38 183 LYS A N 1
ATOM 1386 C CA . LYS A 1 183 ? 30.965 -20.019 -17.969 1.00 72.38 183 LYS A CA 1
ATOM 1387 C C . LYS A 1 183 ? 29.716 -19.163 -18.222 1.00 72.38 183 LYS A C 1
ATOM 1389 O O . LYS A 1 183 ? 28.930 -19.477 -19.108 1.00 72.38 183 LYS A O 1
ATOM 1394 N N . SER A 1 184 ? 29.462 -18.140 -17.408 1.00 76.38 184 SER A N 1
ATOM 1395 C CA . SER A 1 184 ? 28.281 -17.300 -17.598 1.00 76.38 184 SER A CA 1
ATOM 1396 C C . SER A 1 184 ? 28.393 -16.396 -18.827 1.00 76.38 184 SER A C 1
ATOM 1398 O O . SER A 1 184 ? 29.363 -15.652 -18.956 1.00 76.38 184 SER A O 1
ATOM 1400 N N . CYS A 1 185 ? 27.318 -16.355 -19.618 1.00 80.88 185 CYS A N 1
ATOM 1401 C CA . CYS A 1 185 ? 27.124 -15.434 -20.743 1.00 80.88 185 CYS A CA 1
ATOM 1402 C C . CYS A 1 185 ? 26.181 -14.247 -20.443 1.00 80.88 185 CYS A C 1
ATOM 1404 O O . CYS A 1 185 ? 25.755 -13.555 -21.362 1.00 80.88 185 CYS A O 1
ATOM 1406 N N . HIS A 1 186 ? 25.802 -14.030 -19.178 1.00 80.88 186 HIS A N 1
ATOM 1407 C CA . HIS A 1 186 ? 24.821 -13.012 -18.775 1.00 80.88 186 HIS A CA 1
ATOM 1408 C C . HIS A 1 186 ? 25.330 -12.134 -17.628 1.00 80.88 186 HIS A C 1
ATOM 1410 O O . HIS A 1 186 ? 26.185 -12.570 -16.851 1.00 80.88 186 HIS A O 1
ATOM 1416 N N . ASP A 1 187 ? 24.781 -10.919 -17.524 1.00 85.69 187 ASP A N 1
ATOM 1417 C CA . ASP A 1 187 ? 24.976 -10.023 -16.380 1.00 85.69 187 ASP A CA 1
ATOM 1418 C C . ASP A 1 187 ? 24.373 -10.660 -15.112 1.00 85.69 187 ASP A C 1
ATOM 1420 O O . ASP A 1 187 ? 23.275 -11.218 -15.152 1.00 85.69 187 ASP A O 1
ATOM 1424 N N . TRP A 1 188 ? 25.065 -10.561 -13.974 1.00 80.38 188 TRP A N 1
ATOM 1425 C CA . TRP A 1 188 ? 24.589 -11.098 -12.691 1.00 80.38 188 TRP A CA 1
ATOM 1426 C C . TRP A 1 188 ? 24.291 -10.000 -11.694 1.00 80.38 188 TRP A C 1
ATOM 1428 O O . TRP A 1 188 ? 25.109 -9.112 -11.475 1.00 80.38 188 TRP A O 1
ATOM 1438 N N . ILE A 1 189 ? 23.154 -10.119 -11.016 1.00 82.56 189 ILE A N 1
ATOM 1439 C CA . ILE A 1 189 ? 22.756 -9.225 -9.933 1.00 82.56 189 ILE A CA 1
ATOM 1440 C C . ILE A 1 189 ? 22.998 -9.946 -8.605 1.00 82.56 189 ILE A C 1
ATOM 1442 O O . ILE A 1 189 ? 22.431 -11.008 -8.351 1.00 82.56 189 ILE A O 1
ATOM 1446 N N . GLY A 1 190 ? 23.852 -9.373 -7.760 1.00 79.38 190 GLY A N 1
ATOM 1447 C CA . GLY A 1 190 ? 24.209 -9.937 -6.461 1.00 79.38 190 GLY A CA 1
ATOM 1448 C C . GLY A 1 190 ? 23.151 -9.718 -5.366 1.00 79.38 190 GLY A C 1
ATOM 1449 O O . GLY A 1 190 ? 22.115 -9.070 -5.578 1.00 79.38 190 GLY A O 1
ATOM 1450 N N . PRO A 1 191 ? 23.396 -10.250 -4.155 1.00 78.88 191 PRO A N 1
ATOM 1451 C CA . PRO A 1 191 ? 22.597 -9.918 -2.978 1.00 78.88 191 PRO A CA 1
ATOM 1452 C C . PRO A 1 191 ? 22.711 -8.418 -2.639 1.00 78.88 191 PRO A C 1
ATOM 1454 O O . PRO A 1 191 ? 23.671 -7.774 -3.061 1.00 78.88 191 PRO A O 1
ATOM 1457 N N . PRO A 1 192 ? 21.756 -7.838 -1.886 1.00 80.50 192 PRO A N 1
ATOM 1458 C CA . PRO A 1 192 ? 21.853 -6.447 -1.448 1.00 80.50 192 PRO A CA 1
ATOM 1459 C C . PRO A 1 192 ? 23.165 -6.182 -0.700 1.00 80.50 192 PRO A C 1
ATOM 1461 O O . PRO A 1 192 ? 23.531 -6.942 0.200 1.00 80.50 192 PRO A O 1
ATOM 1464 N N . ASP A 1 193 ? 23.863 -5.107 -1.062 1.00 83.75 193 ASP A N 1
ATOM 1465 C CA . ASP A 1 193 ? 25.056 -4.674 -0.339 1.00 83.75 193 ASP A CA 1
ATOM 1466 C C . ASP A 1 193 ? 24.699 -4.227 1.089 1.00 83.75 193 ASP A C 1
ATOM 1468 O O . ASP A 1 193 ? 23.696 -3.549 1.313 1.00 83.75 193 ASP A O 1
ATOM 1472 N N . LYS A 1 194 ? 25.535 -4.582 2.071 1.00 84.56 194 LYS A N 1
ATOM 1473 C CA . LYS A 1 194 ? 25.263 -4.324 3.499 1.00 84.56 194 LYS A CA 1
ATOM 1474 C C . LYS A 1 194 ? 25.250 -2.834 3.855 1.00 84.56 194 LYS A C 1
ATOM 1476 O O . LYS A 1 194 ? 24.662 -2.440 4.867 1.00 84.56 194 LYS A O 1
ATOM 1481 N N . HIS A 1 195 ? 25.939 -2.004 3.077 1.00 86.25 195 HIS A N 1
ATOM 1482 C CA . HIS A 1 195 ? 26.125 -0.593 3.377 1.00 86.25 195 HIS A CA 1
ATOM 1483 C C . HIS A 1 195 ? 25.185 0.278 2.551 1.00 86.25 195 HIS A C 1
ATOM 1485 O O . HIS A 1 195 ? 24.478 1.103 3.136 1.00 86.25 195 HIS A O 1
ATOM 1491 N N . SER A 1 196 ? 25.145 0.087 1.232 1.00 87.56 196 SER A N 1
ATOM 1492 C CA . SER A 1 196 ? 24.322 0.874 0.308 1.00 87.56 196 SER A CA 1
ATOM 1493 C C . SER A 1 196 ? 22.888 0.353 0.158 1.00 87.56 196 SER A C 1
ATOM 1495 O O . SER A 1 196 ? 22.016 1.116 -0.255 1.00 87.56 196 SER A O 1
ATOM 1497 N N . ASN A 1 197 ? 22.631 -0.916 0.499 1.00 87.12 197 ASN A N 1
ATOM 1498 C CA . ASN A 1 197 ? 21.406 -1.669 0.191 1.00 87.12 197 ASN A CA 1
ATOM 1499 C C . ASN A 1 197 ? 21.134 -1.878 -1.312 1.00 87.12 197 ASN A C 1
ATOM 1501 O O . ASN A 1 197 ? 20.122 -2.479 -1.674 1.00 87.12 197 ASN A O 1
ATOM 1505 N N . LEU A 1 198 ? 22.022 -1.422 -2.200 1.00 88.31 198 LEU A N 1
ATOM 1506 C CA . LEU A 1 198 ? 21.907 -1.635 -3.639 1.00 88.31 198 LEU A CA 1
ATOM 1507 C C . LEU A 1 198 ? 22.519 -2.979 -4.030 1.00 88.31 198 LEU A C 1
ATOM 1509 O O . LEU A 1 198 ? 23.526 -3.414 -3.473 1.00 88.31 198 LEU A O 1
ATOM 1513 N N . ARG A 1 199 ? 21.944 -3.632 -5.039 1.00 83.75 199 ARG A N 1
ATOM 1514 C CA . ARG A 1 199 ? 22.484 -4.892 -5.555 1.00 83.75 199 ARG A CA 1
ATOM 1515 C C . ARG A 1 199 ? 23.658 -4.613 -6.506 1.00 83.75 199 ARG A C 1
ATOM 1517 O O . ARG A 1 199 ? 23.492 -3.840 -7.454 1.00 83.75 199 ARG A O 1
ATOM 1524 N N . PRO A 1 200 ? 24.849 -5.192 -6.278 1.00 84.56 200 PRO A N 1
ATOM 1525 C CA . PRO A 1 200 ? 25.954 -5.080 -7.220 1.00 84.56 200 PRO A CA 1
ATOM 1526 C C . PRO A 1 200 ? 25.612 -5.830 -8.509 1.00 84.56 200 PRO A C 1
ATOM 1528 O O . PRO A 1 200 ? 24.891 -6.829 -8.481 1.00 84.56 200 PRO A O 1
ATOM 1531 N N . VAL A 1 201 ? 26.123 -5.334 -9.635 1.00 85.50 201 VAL A N 1
ATOM 1532 C CA . VAL A 1 201 ? 25.949 -5.967 -10.945 1.00 85.50 201 VAL A CA 1
ATOM 1533 C C . VAL A 1 201 ? 27.317 -6.370 -11.470 1.00 85.50 201 VAL A C 1
ATOM 1535 O O . VAL A 1 201 ? 28.214 -5.537 -11.572 1.00 85.50 201 VAL A O 1
ATOM 1538 N N . HIS A 1 202 ? 27.467 -7.644 -11.806 1.00 83.62 202 HIS A N 1
ATOM 1539 C CA . HIS A 1 202 ? 28.631 -8.180 -12.493 1.00 83.62 202 HIS A CA 1
ATOM 1540 C C . HIS A 1 202 ? 28.303 -8.270 -13.972 1.00 83.62 202 HIS A C 1
ATOM 1542 O O . HIS A 1 202 ? 27.568 -9.165 -14.391 1.00 83.62 202 HIS A O 1
ATOM 1548 N N . PHE A 1 203 ? 28.817 -7.320 -14.745 1.00 86.19 203 PHE A N 1
ATOM 1549 C CA . PHE A 1 203 ? 28.588 -7.284 -16.181 1.00 86.19 203 PHE A CA 1
ATOM 1550 C C . PHE A 1 203 ? 29.362 -8.403 -16.880 1.00 86.19 203 PHE A C 1
ATOM 1552 O O . PHE A 1 203 ? 30.553 -8.596 -16.625 1.00 86.19 203 PHE A O 1
ATOM 1559 N N . HIS A 1 204 ? 28.689 -9.129 -17.767 1.00 85.19 204 HIS A N 1
ATOM 1560 C CA . HIS A 1 204 ? 29.317 -10.140 -18.604 1.00 85.19 204 HIS A CA 1
ATOM 1561 C C . HIS A 1 204 ? 30.286 -9.491 -19.597 1.00 85.19 204 HIS A C 1
ATOM 1563 O O . HIS A 1 204 ? 30.003 -8.432 -20.160 1.00 85.19 204 HIS A O 1
ATOM 1569 N N . VAL A 1 205 ? 31.421 -10.155 -19.814 1.00 87.12 205 VAL A N 1
ATOM 1570 C CA . VAL A 1 205 ? 32.431 -9.780 -20.805 1.00 87.12 205 VAL A CA 1
ATOM 1571 C C . VAL A 1 205 ? 32.431 -10.860 -21.892 1.00 87.12 205 VAL A C 1
ATOM 1573 O O . VAL A 1 205 ? 32.869 -11.978 -21.605 1.00 87.12 205 VAL A O 1
ATOM 1576 N N . PRO A 1 206 ? 31.914 -10.570 -23.099 1.00 83.06 206 PRO A N 1
ATOM 1577 C CA . PRO A 1 206 ? 31.997 -11.484 -24.237 1.00 83.06 206 PRO A CA 1
ATOM 1578 C C . PRO A 1 206 ? 33.449 -11.752 -24.653 1.00 83.06 206 PRO A C 1
ATOM 1580 O O . PRO A 1 206 ? 34.314 -10.893 -24.479 1.00 83.06 206 PRO A O 1
ATOM 1583 N N . GLU A 1 207 ? 33.722 -12.922 -25.238 1.00 82.62 207 GLU A N 1
ATOM 1584 C CA . GLU A 1 207 ? 35.069 -13.272 -25.726 1.00 82.62 207 GLU A CA 1
ATOM 1585 C C . GLU A 1 207 ? 35.513 -12.383 -26.902 1.00 82.62 207 GLU A C 1
ATOM 1587 O O . GLU A 1 207 ? 36.690 -12.048 -27.021 1.00 82.62 207 GLU A O 1
ATOM 1592 N N . ASP A 1 208 ? 34.567 -11.949 -27.736 1.00 86.44 208 ASP A N 1
ATOM 1593 C CA . ASP A 1 208 ? 34.756 -11.118 -28.928 1.00 86.44 208 ASP A CA 1
ATOM 1594 C C . ASP A 1 208 ? 34.315 -9.655 -28.723 1.00 86.44 208 ASP A C 1
ATOM 1596 O O . ASP A 1 208 ? 33.916 -8.977 -29.670 1.00 86.44 208 ASP A O 1
ATOM 1600 N N . GLU A 1 209 ? 34.401 -9.149 -27.485 1.00 89.88 209 GLU A N 1
ATOM 1601 C CA . GLU A 1 209 ? 33.915 -7.815 -27.115 1.00 89.88 209 GLU A CA 1
ATOM 1602 C C . GLU A 1 209 ? 34.532 -6.690 -27.970 1.00 89.88 209 GLU A C 1
ATOM 1604 O O . GLU A 1 209 ? 35.743 -6.422 -27.948 1.00 89.88 209 GLU A O 1
ATOM 1609 N N . SER A 1 210 ? 33.665 -5.962 -28.681 1.00 89.88 210 SER A N 1
ATOM 1610 C CA . SER A 1 210 ? 34.052 -4.798 -29.477 1.00 89.88 210 SER A CA 1
ATOM 1611 C C . SER A 1 210 ? 34.530 -3.644 -28.586 1.00 89.88 210 SER A C 1
ATOM 1613 O O . SER A 1 210 ? 34.177 -3.518 -27.411 1.00 89.88 210 SER A O 1
ATOM 1615 N N . ALA A 1 211 ? 35.327 -2.727 -29.141 1.00 90.31 211 ALA A N 1
ATOM 1616 C CA . ALA A 1 211 ? 35.777 -1.552 -28.392 1.00 90.31 211 ALA A CA 1
ATOM 1617 C C . ALA A 1 211 ? 34.609 -0.671 -27.903 1.00 90.31 211 ALA A C 1
ATOM 1619 O O . ALA A 1 211 ? 34.706 -0.063 -26.834 1.00 90.31 211 ALA A O 1
ATOM 1620 N N . ALA A 1 212 ? 33.506 -0.610 -28.657 1.00 88.44 212 ALA A N 1
ATOM 1621 C CA . ALA A 1 212 ? 32.309 0.121 -28.256 1.00 88.44 212 ALA A CA 1
ATOM 1622 C C . ALA A 1 212 ? 31.535 -0.609 -27.149 1.00 88.44 212 ALA A C 1
ATOM 1624 O O . ALA A 1 212 ? 31.054 0.038 -26.218 1.00 88.44 212 ALA A O 1
ATOM 1625 N N . GLU A 1 213 ? 31.461 -1.941 -27.214 1.00 89.62 213 GLU A N 1
ATOM 1626 C CA . GLU A 1 213 ? 30.841 -2.782 -26.183 1.00 89.62 213 GLU A CA 1
ATOM 1627 C C . GLU A 1 213 ? 31.586 -2.685 -24.851 1.00 89.62 213 GLU A C 1
ATOM 1629 O O . GLU A 1 213 ? 30.963 -2.402 -23.824 1.00 89.62 213 GLU A O 1
ATOM 1634 N N . ARG A 1 214 ? 32.922 -2.785 -24.889 1.00 91.75 214 ARG A N 1
ATOM 1635 C CA . ARG A 1 214 ? 33.796 -2.571 -23.730 1.00 91.75 214 ARG A CA 1
ATOM 1636 C C . ARG A 1 214 ? 33.561 -1.210 -23.094 1.00 91.75 214 ARG A C 1
ATOM 1638 O O . ARG A 1 214 ? 33.322 -1.125 -21.893 1.00 91.75 214 ARG A O 1
ATOM 1645 N N . LYS A 1 215 ? 33.554 -0.146 -23.904 1.00 92.25 215 LYS A N 1
ATOM 1646 C CA . LYS A 1 215 ? 33.331 1.223 -23.420 1.00 92.25 215 LYS A CA 1
ATOM 1647 C C . LYS A 1 215 ? 31.959 1.388 -22.764 1.00 92.25 215 LYS A C 1
ATOM 1649 O O . LYS A 1 215 ? 31.838 2.063 -21.745 1.00 92.25 215 LYS A O 1
ATOM 1654 N N . LEU A 1 216 ? 30.921 0.776 -23.334 1.00 92.19 216 LEU A N 1
ATOM 1655 C CA . LEU A 1 216 ? 29.583 0.780 -22.749 1.00 92.19 216 LEU A CA 1
ATOM 1656 C C . LEU A 1 216 ? 29.542 0.004 -21.425 1.00 92.19 216 LEU A C 1
ATOM 1658 O O . LEU A 1 216 ? 28.913 0.454 -20.468 1.00 92.19 216 LEU A O 1
ATOM 1662 N N . ARG A 1 217 ? 30.180 -1.166 -21.354 1.00 93.00 217 ARG A N 1
ATOM 1663 C CA . ARG A 1 217 ? 30.264 -1.966 -20.127 1.00 93.00 217 ARG A CA 1
ATOM 1664 C C . ARG A 1 217 ? 30.999 -1.219 -19.017 1.00 93.00 217 ARG A C 1
ATOM 1666 O O . ARG A 1 217 ? 30.458 -1.124 -17.923 1.00 93.00 217 ARG A O 1
ATOM 1673 N N . GLU A 1 218 ? 32.166 -0.652 -19.306 1.00 91.62 218 GLU A N 1
ATOM 1674 C CA . GLU A 1 218 ? 32.948 0.148 -18.353 1.00 91.62 218 GLU A CA 1
ATOM 1675 C C . GLU A 1 218 ? 32.145 1.353 -17.853 1.00 91.62 218 GLU A C 1
ATOM 1677 O O . GLU A 1 218 ? 32.031 1.556 -16.651 1.00 91.62 218 GLU A O 1
ATOM 1682 N N . LEU A 1 219 ? 31.457 2.079 -18.743 1.00 92.69 219 LEU A N 1
ATOM 1683 C CA . LEU A 1 219 ? 30.601 3.200 -18.343 1.00 92.69 219 LEU A CA 1
ATOM 1684 C C . LEU A 1 219 ? 29.455 2.777 -17.404 1.00 92.69 219 LEU A C 1
ATOM 1686 O O . LEU A 1 219 ? 29.117 3.503 -16.462 1.00 92.69 219 LEU A O 1
ATOM 1690 N N . ARG A 1 220 ? 28.836 1.617 -17.664 1.00 92.44 220 ARG A N 1
ATOM 1691 C CA . ARG A 1 220 ? 27.799 1.040 -16.791 1.00 92.44 220 ARG A CA 1
ATOM 1692 C C . ARG A 1 220 ? 28.381 0.631 -15.438 1.00 92.44 220 ARG A C 1
ATOM 1694 O O . ARG A 1 220 ? 27.764 0.920 -14.414 1.00 92.44 220 ARG A O 1
ATOM 1701 N N . GLN A 1 221 ? 29.564 0.021 -15.431 1.00 90.88 221 GLN A N 1
ATOM 1702 C CA . GLN A 1 221 ? 30.272 -0.370 -14.216 1.00 90.88 221 GLN A CA 1
ATOM 1703 C C . GLN A 1 221 ? 30.648 0.844 -13.360 1.00 90.88 221 GLN A C 1
ATOM 1705 O O . GLN A 1 221 ? 30.240 0.906 -12.203 1.00 90.88 221 GLN A O 1
ATOM 1710 N N . ASP A 1 222 ? 31.297 1.850 -13.942 1.00 91.75 222 ASP A N 1
ATOM 1711 C CA . ASP A 1 222 ? 31.685 3.086 -13.254 1.00 91.75 222 ASP A CA 1
ATOM 1712 C C . ASP A 1 222 ? 30.468 3.816 -12.669 1.00 91.75 222 ASP A C 1
ATOM 1714 O O . ASP A 1 222 ? 30.508 4.373 -11.569 1.00 91.75 222 ASP A O 1
ATOM 1718 N N . THR A 1 223 ? 29.353 3.823 -13.405 1.00 92.06 223 THR A N 1
ATOM 1719 C CA . THR A 1 223 ? 28.099 4.427 -12.936 1.00 92.06 223 THR A CA 1
ATOM 1720 C C . THR A 1 223 ? 27.516 3.656 -11.759 1.00 92.06 223 THR A C 1
ATOM 1722 O O . THR A 1 223 ? 27.049 4.277 -10.801 1.00 92.06 223 THR A O 1
ATOM 1725 N N . GLN A 1 224 ? 27.570 2.324 -11.797 1.00 90.25 224 GLN A N 1
ATOM 1726 C CA . GLN A 1 224 ? 27.105 1.489 -10.697 1.00 90.25 224 GLN A CA 1
ATOM 1727 C C . GLN A 1 224 ? 27.993 1.644 -9.458 1.00 90.25 224 GLN A C 1
ATOM 1729 O O . GLN A 1 224 ? 27.463 1.786 -8.360 1.00 90.25 224 GLN A O 1
ATOM 1734 N N . GLU A 1 225 ? 29.316 1.681 -9.607 1.00 89.25 225 GLU A N 1
ATOM 1735 C CA . GLU A 1 225 ? 30.254 1.897 -8.497 1.00 89.25 225 GLU A CA 1
ATOM 1736 C C . GLU A 1 225 ? 30.063 3.274 -7.850 1.00 89.25 225 GLU A C 1
ATOM 1738 O O . GLU A 1 225 ? 29.950 3.378 -6.626 1.00 89.25 225 GLU A O 1
ATOM 1743 N N . TRP A 1 226 ? 29.920 4.327 -8.659 1.00 94.44 226 TRP A N 1
ATOM 1744 C CA . TRP A 1 226 ? 29.587 5.667 -8.169 1.00 94.44 226 TRP A CA 1
ATOM 1745 C C . TRP A 1 226 ? 28.275 5.679 -7.370 1.00 94.44 226 TRP A C 1
ATOM 1747 O O . TRP A 1 226 ? 28.196 6.266 -6.287 1.00 94.44 226 TRP A O 1
ATOM 1757 N N . ASN A 1 227 ? 27.249 4.994 -7.883 1.00 92.75 227 ASN A N 1
ATOM 1758 C CA . ASN A 1 227 ? 25.947 4.884 -7.234 1.00 92.75 227 ASN A CA 1
ATOM 1759 C C . ASN A 1 227 ? 26.041 4.147 -5.887 1.00 92.75 227 ASN A C 1
ATOM 1761 O O . ASN A 1 227 ? 25.518 4.615 -4.874 1.00 92.75 227 ASN A O 1
ATOM 1765 N N . GLN A 1 228 ? 26.766 3.028 -5.868 1.00 88.12 228 GLN A N 1
ATOM 1766 C CA . GLN A 1 228 ? 27.040 2.232 -4.673 1.00 88.12 228 GLN A CA 1
ATOM 1767 C C . GLN A 1 228 ? 27.710 3.070 -3.579 1.00 88.12 228 GLN A C 1
ATOM 1769 O O . GLN A 1 228 ? 27.228 3.115 -2.446 1.00 88.12 228 GLN A O 1
ATOM 1774 N N . GLN A 1 229 ? 28.777 3.792 -3.926 1.00 91.00 229 GLN A N 1
ATOM 1775 C CA . GLN A 1 229 ? 29.515 4.638 -2.987 1.00 91.00 229 GLN A CA 1
ATOM 1776 C C . GLN A 1 229 ? 28.647 5.765 -2.421 1.00 91.00 229 GLN A C 1
ATOM 1778 O O . GLN A 1 229 ? 28.664 6.014 -1.212 1.00 91.0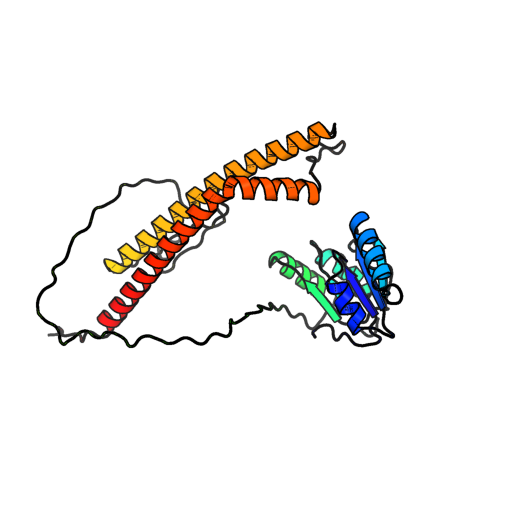0 229 GLN A O 1
ATOM 1783 N N . PHE A 1 230 ? 27.859 6.432 -3.271 1.00 93.06 230 PHE A N 1
ATOM 1784 C CA . PHE A 1 230 ? 26.962 7.492 -2.818 1.00 93.06 230 PHE A CA 1
ATOM 1785 C C . PHE A 1 230 ? 25.972 6.971 -1.771 1.00 93.06 230 PHE A C 1
ATOM 1787 O O . PHE A 1 230 ? 25.875 7.543 -0.683 1.00 93.06 230 PHE A O 1
ATOM 1794 N N . TRP A 1 231 ? 25.277 5.869 -2.061 1.00 92.75 231 TRP A N 1
ATOM 1795 C CA . TRP A 1 231 ? 24.267 5.322 -1.155 1.00 92.75 231 TRP A CA 1
ATOM 1796 C C . TRP A 1 231 ? 24.855 4.675 0.095 1.00 92.75 231 TRP A C 1
ATOM 1798 O O . TRP A 1 231 ? 24.273 4.820 1.168 1.00 92.75 231 TRP A O 1
ATOM 1808 N N . ALA A 1 232 ? 26.028 4.044 0.014 1.00 90.44 232 ALA A N 1
ATOM 1809 C CA . ALA A 1 232 ? 26.735 3.559 1.199 1.00 90.44 232 ALA A CA 1
ATOM 1810 C C . ALA A 1 232 ? 27.019 4.709 2.180 1.00 90.44 232 ALA A C 1
ATOM 1812 O O . ALA A 1 232 ? 26.666 4.625 3.359 1.00 90.44 232 ALA A O 1
ATOM 1813 N N . ASN A 1 233 ? 27.566 5.819 1.675 1.00 90.31 233 ASN A N 1
ATOM 1814 C CA . ASN A 1 233 ? 27.858 7.005 2.479 1.00 90.31 233 ASN A CA 1
ATOM 1815 C C . ASN A 1 233 ? 26.581 7.648 3.035 1.00 90.31 233 ASN A C 1
ATOM 1817 O O . ASN A 1 233 ? 26.521 7.984 4.217 1.00 90.31 233 ASN A O 1
ATOM 1821 N N . GLN A 1 234 ? 25.534 7.774 2.214 1.00 90.12 234 GLN A N 1
ATOM 1822 C CA . GLN A 1 234 ? 24.250 8.320 2.659 1.00 90.12 234 GLN A CA 1
ATOM 1823 C C . GLN A 1 234 ? 23.607 7.480 3.755 1.00 90.12 234 GLN A C 1
ATOM 1825 O O . GLN A 1 234 ? 23.147 8.032 4.749 1.00 90.12 234 GLN A O 1
ATOM 1830 N N . ASN A 1 235 ? 23.609 6.155 3.621 1.00 89.44 235 ASN A N 1
ATOM 1831 C CA . ASN A 1 235 ? 23.019 5.269 4.616 1.00 89.44 235 ASN A CA 1
ATOM 1832 C C . ASN A 1 235 ? 23.786 5.307 5.940 1.00 89.44 235 ASN A C 1
ATOM 1834 O O . ASN A 1 235 ? 23.183 5.170 7.004 1.00 89.44 235 ASN A O 1
ATOM 1838 N N . VAL A 1 236 ? 25.111 5.490 5.906 1.00 89.19 236 VAL A N 1
ATOM 1839 C CA . VAL A 1 236 ? 25.912 5.720 7.118 1.00 89.19 236 VAL A CA 1
ATOM 1840 C C . VAL A 1 236 ? 25.484 7.018 7.803 1.00 89.19 236 VAL A C 1
ATOM 1842 O O . VAL A 1 236 ? 25.154 6.985 8.989 1.00 89.19 236 VAL A O 1
ATOM 1845 N N . THR A 1 237 ? 25.418 8.132 7.067 1.00 89.38 237 THR A N 1
ATOM 1846 C CA . THR A 1 237 ? 24.965 9.421 7.613 1.00 89.38 237 THR A CA 1
ATOM 1847 C C . THR A 1 237 ? 23.539 9.330 8.155 1.00 89.38 237 THR A C 1
ATOM 1849 O O . THR A 1 237 ? 23.292 9.712 9.294 1.00 89.38 237 THR A O 1
ATOM 1852 N N . PHE A 1 238 ? 22.620 8.750 7.385 1.00 91.69 238 PHE A N 1
ATOM 1853 C CA . PHE A 1 238 ? 21.223 8.572 7.765 1.00 91.69 238 PHE A CA 1
ATOM 1854 C C . PHE A 1 238 ? 21.077 7.757 9.052 1.00 91.69 238 PHE A C 1
ATOM 1856 O O . PHE A 1 238 ? 20.371 8.180 9.962 1.00 91.69 238 PHE A O 1
ATOM 1863 N N . ARG A 1 239 ? 21.761 6.607 9.165 1.00 87.31 239 ARG A N 1
ATOM 1864 C CA . ARG A 1 239 ? 21.717 5.775 10.380 1.00 87.31 239 ARG A CA 1
ATOM 1865 C C . ARG A 1 239 ? 22.231 6.537 11.597 1.00 87.31 239 ARG A C 1
ATOM 1867 O O . ARG A 1 239 ? 21.583 6.493 12.637 1.00 87.31 239 ARG A O 1
ATOM 1874 N N . LYS A 1 240 ? 23.345 7.259 11.453 1.00 90.12 240 LYS A N 1
ATOM 1875 C CA . LYS A 1 240 ? 23.932 8.055 12.536 1.00 90.12 240 LYS A CA 1
ATOM 1876 C C . LYS A 1 240 ? 22.985 9.167 12.999 1.00 90.12 240 LYS A C 1
ATOM 1878 O O . LYS A 1 240 ? 22.649 9.218 14.177 1.00 90.12 240 LYS A O 1
ATOM 1883 N N . GLU A 1 241 ? 22.510 10.004 12.076 1.00 91.31 241 GLU A N 1
ATOM 1884 C CA . GLU A 1 241 ? 21.607 11.119 12.402 1.00 91.31 241 GLU A CA 1
ATOM 1885 C C . GLU A 1 241 ? 20.273 10.614 12.971 1.00 91.31 241 GLU A C 1
ATOM 1887 O O . GLU A 1 241 ? 19.750 11.181 13.928 1.00 91.31 241 GLU A O 1
ATOM 1892 N N . LYS A 1 242 ? 19.755 9.493 12.455 1.00 90.12 242 LYS A N 1
ATOM 1893 C CA . LYS A 1 242 ? 18.546 8.849 12.983 1.00 90.12 242 LYS A CA 1
ATOM 1894 C C . LYS A 1 242 ? 18.732 8.383 14.425 1.00 90.12 242 LYS A C 1
ATOM 1896 O O . LYS A 1 242 ? 17.851 8.592 15.256 1.00 90.12 242 LYS A O 1
ATOM 1901 N N . GLU A 1 243 ? 19.849 7.729 14.737 1.00 88.06 243 GLU A N 1
ATOM 1902 C CA . GLU A 1 243 ? 20.130 7.268 16.101 1.00 88.06 243 GLU A CA 1
ATOM 1903 C C . GLU A 1 243 ? 20.313 8.430 17.082 1.00 88.06 243 GLU A C 1
ATOM 1905 O O . GLU A 1 243 ? 19.845 8.347 18.221 1.00 88.06 243 GLU A O 1
ATOM 1910 N N . GLU A 1 244 ? 20.955 9.516 16.649 1.00 90.50 244 GLU A N 1
ATOM 1911 C CA . GLU A 1 244 ? 21.090 10.749 17.431 1.00 90.50 244 GLU A CA 1
ATOM 1912 C C . GLU A 1 244 ? 19.726 11.408 17.679 1.00 90.50 244 GLU A C 1
ATOM 1914 O O . GLU A 1 244 ? 19.417 11.758 18.821 1.00 90.50 244 GLU A O 1
ATOM 1919 N N . PHE A 1 245 ? 18.873 11.489 16.653 1.00 90.50 245 PHE A N 1
ATOM 1920 C CA . PHE A 1 245 ? 17.518 12.028 16.767 1.00 90.50 245 PHE A CA 1
ATOM 1921 C C . PHE A 1 245 ? 16.658 11.220 17.745 1.00 90.50 245 PHE A C 1
ATOM 1923 O O . PHE A 1 245 ? 16.062 11.786 18.665 1.00 90.50 245 PHE A O 1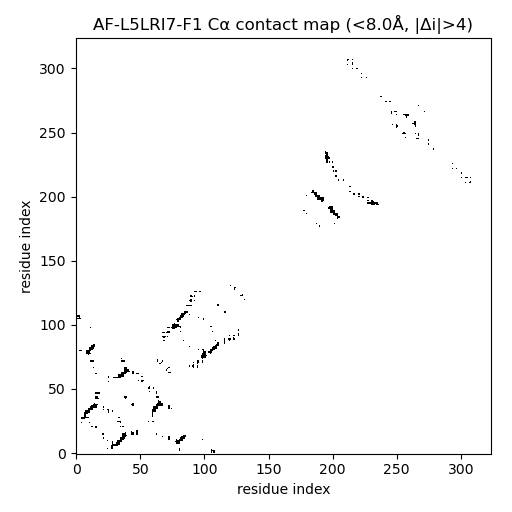
ATOM 1930 N N . ILE A 1 246 ? 16.644 9.889 17.602 1.00 86.81 246 ILE A N 1
ATOM 1931 C CA . ILE A 1 246 ? 15.910 8.990 18.505 1.00 86.81 246 ILE A CA 1
ATOM 1932 C C . ILE A 1 246 ? 16.396 9.175 19.945 1.00 86.81 246 ILE A C 1
ATOM 1934 O O . ILE A 1 246 ? 15.587 9.336 20.857 1.00 86.81 246 ILE A O 1
ATOM 1938 N N . ARG A 1 247 ? 17.717 9.212 20.160 1.00 87.31 247 ARG A N 1
ATOM 1939 C CA . ARG A 1 247 ? 18.309 9.402 21.490 1.00 87.31 247 ARG A CA 1
ATOM 1940 C C . ARG A 1 247 ? 17.920 10.745 22.110 1.00 87.31 247 ARG A C 1
ATOM 1942 O O . ARG A 1 247 ? 17.589 10.785 23.292 1.00 87.31 247 ARG A O 1
ATOM 1949 N N . SER A 1 248 ? 17.950 11.821 21.325 1.00 89.25 248 SER A N 1
ATOM 1950 C CA . SER A 1 248 ? 17.573 13.168 21.768 1.00 89.25 248 SER A CA 1
ATOM 1951 C C . SER A 1 248 ? 16.104 13.233 22.198 1.00 89.25 248 SER A C 1
ATOM 1953 O O . SER A 1 248 ? 15.800 13.666 23.311 1.00 89.25 248 SER A O 1
ATOM 1955 N N . ARG A 1 249 ? 15.191 12.713 21.3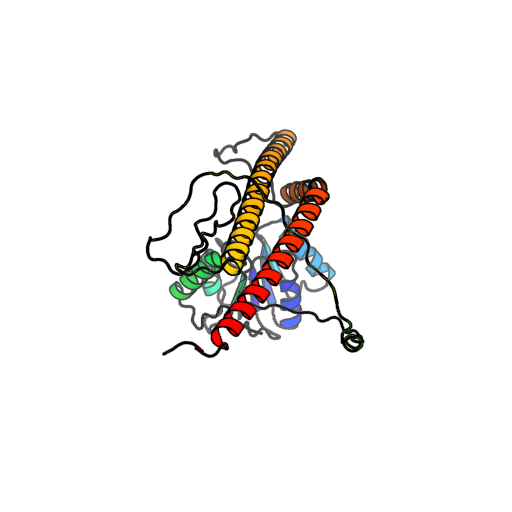67 1.00 88.88 249 ARG A N 1
ATOM 1956 C CA . ARG A 1 249 ? 13.747 12.700 21.652 1.00 88.88 249 ARG A CA 1
ATOM 1957 C C . ARG A 1 249 ? 13.385 11.820 22.847 1.00 88.88 249 ARG A C 1
ATOM 1959 O O . ARG A 1 249 ? 12.586 12.243 23.677 1.00 88.88 249 ARG A O 1
ATOM 1966 N N . LEU A 1 250 ? 13.994 10.638 22.983 1.00 85.81 250 LEU A N 1
ATOM 1967 C CA . LEU A 1 250 ? 13.781 9.778 24.155 1.00 85.81 250 LEU A CA 1
ATOM 1968 C C . LEU A 1 250 ? 14.266 10.455 25.445 1.00 85.81 250 LEU A C 1
ATOM 1970 O O . LEU A 1 250 ? 13.533 10.471 26.432 1.00 85.81 250 LEU A O 1
ATOM 1974 N N . LYS A 1 251 ? 15.446 11.095 25.417 1.00 86.75 251 LYS A N 1
ATOM 1975 C CA . LYS A 1 251 ? 15.975 11.853 26.562 1.00 86.75 251 LYS A CA 1
ATOM 1976 C C . LYS A 1 251 ? 15.061 13.019 26.948 1.00 86.75 251 LYS A C 1
ATOM 1978 O O . LYS A 1 251 ? 14.818 13.217 28.133 1.00 86.75 251 LYS A O 1
ATOM 1983 N N . ALA A 1 252 ? 14.535 13.762 25.972 1.00 86.44 252 ALA A N 1
ATOM 1984 C CA . ALA A 1 252 ? 13.600 14.863 26.219 1.00 86.44 252 ALA A CA 1
ATOM 1985 C C . ALA A 1 252 ? 12.290 14.395 26.880 1.00 86.44 252 ALA A C 1
ATOM 1987 O O . ALA A 1 252 ? 11.688 15.141 27.643 1.00 86.44 252 ALA A O 1
ATOM 1988 N N . LYS A 1 253 ? 11.880 13.146 26.631 1.00 83.81 253 LYS A N 1
ATOM 1989 C CA . LYS A 1 253 ? 10.724 12.503 27.272 1.00 83.81 253 LYS A CA 1
ATOM 1990 C C . LYS A 1 253 ? 11.037 11.850 28.624 1.00 83.81 253 LYS A C 1
ATOM 1992 O O . LYS A 1 253 ? 10.147 11.246 29.212 1.00 83.81 253 LYS A O 1
ATOM 1997 N N . GLY A 1 254 ? 12.283 11.914 29.098 1.00 78.94 254 GLY A N 1
ATOM 1998 C CA . GLY A 1 254 ? 12.711 11.223 30.319 1.00 78.94 254 GLY A CA 1
ATOM 1999 C C . GLY A 1 254 ? 12.731 9.693 30.198 1.00 78.94 254 GLY A C 1
ATOM 2000 O O . GLY A 1 254 ? 12.768 9.006 31.214 1.00 78.94 254 GLY A O 1
ATOM 2001 N N . LEU A 1 255 ? 12.706 9.148 28.976 1.00 75.69 255 LEU A N 1
ATOM 2002 C CA . LEU A 1 255 ? 12.700 7.708 28.718 1.00 75.69 255 LEU A CA 1
ATOM 2003 C C . LEU A 1 255 ? 14.122 7.178 28.487 1.00 75.69 255 LEU A C 1
ATOM 2005 O O . LEU A 1 255 ? 14.956 7.814 27.835 1.00 75.69 255 LEU A O 1
ATOM 2009 N N . GLY A 1 256 ? 14.391 5.976 28.999 1.00 70.19 256 GLY A N 1
ATOM 2010 C CA . GLY A 1 256 ? 15.634 5.250 28.745 1.00 70.19 256 GLY A CA 1
ATOM 2011 C C . GLY A 1 256 ? 15.743 4.731 27.305 1.00 70.19 256 GLY A C 1
ATOM 2012 O O . GLY A 1 256 ? 14.761 4.608 26.577 1.00 70.19 256 GLY A O 1
ATOM 2013 N N . LEU A 1 257 ? 16.961 4.365 26.888 1.00 63.88 257 LEU A N 1
ATOM 2014 C CA . LEU A 1 257 ? 17.232 3.754 25.571 1.00 63.88 257 LEU A CA 1
ATOM 2015 C C . LEU A 1 257 ? 16.608 2.356 25.401 1.00 63.88 257 LEU A C 1
ATOM 2017 O O . LEU A 1 257 ? 16.517 1.842 24.282 1.00 63.88 257 LEU A O 1
ATOM 2021 N N . ARG A 1 258 ? 16.207 1.733 26.510 1.00 66.31 258 ARG A N 1
ATOM 2022 C CA . ARG A 1 258 ? 15.499 0.458 26.553 1.00 66.31 258 ARG A CA 1
ATOM 2023 C C . ARG A 1 258 ? 14.242 0.612 27.394 1.00 66.31 258 ARG A C 1
ATOM 2025 O O . ARG A 1 258 ? 14.259 1.319 28.398 1.00 66.31 258 ARG A O 1
ATOM 2032 N N . THR A 1 259 ? 13.177 -0.046 26.964 1.00 61.38 259 THR A N 1
ATOM 2033 C CA . THR A 1 259 ? 11.955 -0.210 27.749 1.00 61.38 259 THR A CA 1
ATOM 2034 C C . THR A 1 259 ? 12.227 -1.102 28.962 1.00 61.38 259 THR A C 1
ATOM 2036 O O . THR A 1 259 ? 13.227 -1.823 28.997 1.00 61.38 259 THR A O 1
ATOM 2039 N N . GLU A 1 260 ? 11.316 -1.115 29.937 1.00 60.44 260 GLU A N 1
ATOM 2040 C CA . GLU A 1 260 ? 11.379 -2.025 31.096 1.00 60.44 260 GLU A CA 1
ATOM 2041 C C . GLU A 1 260 ? 11.427 -3.511 30.678 1.00 60.44 260 GLU A C 1
ATOM 2043 O O . GLU A 1 260 ? 12.001 -4.340 31.376 1.00 60.44 260 GLU A O 1
ATOM 2048 N N . SER A 1 261 ? 10.920 -3.837 29.481 1.00 58.09 261 SER A N 1
ATOM 2049 C CA . SER A 1 261 ? 10.987 -5.161 28.840 1.00 58.09 261 SER A CA 1
ATOM 2050 C C . SER A 1 261 ? 12.300 -5.458 28.091 1.00 58.09 261 SER A C 1
ATOM 2052 O O . SER A 1 261 ? 12.428 -6.505 27.459 1.00 58.09 261 SER A O 1
ATOM 2054 N N . GLY A 1 262 ? 13.274 -4.542 28.104 1.00 57.97 262 GLY A N 1
ATOM 2055 C CA . GLY A 1 262 ? 14.571 -4.694 27.434 1.00 57.97 262 GLY A CA 1
ATOM 2056 C C . GLY A 1 262 ? 14.571 -4.426 25.922 1.00 57.97 262 GLY A C 1
ATOM 2057 O O . GLY A 1 262 ? 15.629 -4.521 25.292 1.00 57.97 262 GLY A O 1
ATOM 2058 N N . GLN A 1 263 ? 13.431 -4.058 25.327 1.00 55.41 263 GLN A N 1
ATOM 2059 C CA . GLN A 1 263 ? 13.332 -3.700 23.908 1.00 55.41 263 GLN A CA 1
ATOM 2060 C C . GLN A 1 263 ? 13.895 -2.295 23.653 1.00 55.41 263 GLN A C 1
ATOM 2062 O O . GLN A 1 263 ? 13.826 -1.410 24.505 1.00 55.41 263 GLN A O 1
ATOM 2067 N N . LYS A 1 264 ? 14.484 -2.074 22.470 1.00 60.12 264 LYS A N 1
ATOM 2068 C CA . LYS A 1 264 ? 15.012 -0.757 22.075 1.00 60.12 264 LYS A CA 1
ATOM 2069 C C . LYS A 1 264 ? 13.824 0.204 21.956 1.00 60.12 264 LYS A C 1
ATOM 2071 O O . LYS A 1 264 ? 12.928 -0.055 21.159 1.00 60.12 264 LYS A O 1
ATOM 2076 N N . ALA A 1 265 ? 13.799 1.272 22.750 1.00 65.06 265 ALA A N 1
ATOM 2077 C CA . ALA A 1 265 ? 12.694 2.226 22.717 1.00 65.06 265 ALA A CA 1
ATOM 2078 C C . ALA A 1 265 ? 12.623 2.901 21.332 1.00 65.06 265 ALA A C 1
ATOM 2080 O O . ALA A 1 265 ? 13.636 3.377 20.812 1.00 65.06 265 ALA A O 1
ATOM 2081 N N . THR A 1 266 ? 11.439 2.911 20.716 1.00 67.12 266 THR A N 1
ATOM 2082 C CA . THR A 1 266 ? 11.198 3.479 19.381 1.00 67.12 266 THR A CA 1
ATOM 2083 C C . THR A 1 266 ? 10.236 4.655 19.465 1.00 67.12 266 THR A C 1
ATOM 2085 O O . THR A 1 266 ? 9.259 4.602 20.209 1.00 67.12 266 THR A O 1
ATOM 2088 N N . LEU A 1 267 ? 10.496 5.704 18.685 1.00 78.00 267 LEU A N 1
ATOM 2089 C CA . LEU A 1 267 ? 9.560 6.817 18.527 1.00 78.00 267 LEU A CA 1
ATOM 2090 C C . LEU A 1 267 ? 8.336 6.386 17.708 1.00 78.00 267 LEU A C 1
ATOM 2092 O O . LEU A 1 267 ? 8.417 5.436 16.923 1.00 78.00 267 LEU A O 1
ATOM 2096 N N . ASN A 1 268 ? 7.217 7.089 17.882 1.00 81.19 268 ASN A N 1
ATOM 2097 C CA . ASN A 1 268 ? 6.023 6.852 17.072 1.00 81.19 268 ASN A CA 1
ATOM 2098 C C . ASN A 1 268 ? 6.210 7.386 15.632 1.00 81.19 268 ASN A C 1
ATOM 2100 O O . ASN A 1 268 ? 7.206 8.040 15.309 1.00 81.19 268 ASN A O 1
ATOM 2104 N N . ALA A 1 269 ? 5.260 7.079 14.745 1.00 77.06 269 ALA A N 1
ATOM 2105 C CA . ALA A 1 269 ? 5.369 7.418 13.326 1.00 77.06 269 ALA A CA 1
ATOM 2106 C C . ALA A 1 269 ? 5.413 8.934 13.055 1.00 77.06 269 ALA A C 1
ATOM 2108 O O . ALA A 1 269 ? 6.155 9.359 12.172 1.00 77.06 269 ALA A O 1
ATOM 2109 N N . GLU A 1 270 ? 4.672 9.743 13.817 1.00 77.12 270 GLU A N 1
ATOM 2110 C CA . GLU A 1 270 ? 4.641 11.206 13.660 1.00 77.12 270 GLU A CA 1
ATOM 2111 C C . GLU A 1 270 ? 5.981 11.839 14.042 1.00 77.12 270 GLU A C 1
ATOM 2113 O O . GLU A 1 270 ? 6.542 12.633 13.294 1.00 77.12 270 GLU A O 1
ATOM 2118 N N . GLU A 1 271 ? 6.567 11.409 15.156 1.00 81.31 271 GLU A N 1
ATOM 2119 C CA . GLU A 1 271 ? 7.869 11.906 15.605 1.00 81.31 271 GLU A CA 1
ATOM 2120 C C . GLU A 1 271 ? 9.002 11.494 14.668 1.00 81.31 271 GLU A C 1
ATOM 2122 O O . GLU A 1 271 ? 9.963 12.236 14.463 1.00 81.31 271 GLU A O 1
ATOM 2127 N N . MET A 1 272 ? 8.895 10.305 14.078 1.00 87.00 272 MET A N 1
ATOM 2128 C CA . MET A 1 272 ? 9.816 9.889 13.030 1.00 87.00 272 MET A CA 1
ATOM 2129 C C . MET A 1 272 ? 9.621 10.705 11.746 1.00 87.00 272 MET A C 1
ATOM 2131 O O . MET A 1 272 ? 10.607 10.969 11.058 1.00 87.00 272 MET A O 1
ATOM 2135 N N . ALA A 1 273 ? 8.395 11.131 11.425 1.00 84.62 273 ALA A N 1
ATOM 2136 C CA . ALA A 1 273 ? 8.109 11.968 10.259 1.00 84.62 273 ALA A CA 1
ATOM 2137 C C . ALA A 1 273 ? 8.825 13.325 10.329 1.00 84.62 273 ALA A C 1
ATOM 2139 O O . ALA A 1 273 ? 9.368 13.766 9.312 1.00 84.62 273 ALA A O 1
ATOM 2140 N N . ASP A 1 274 ? 8.923 13.930 11.518 1.00 88.31 274 ASP A N 1
ATOM 2141 C CA . ASP A 1 274 ? 9.715 15.148 11.738 1.00 88.31 274 ASP A CA 1
ATOM 2142 C C . ASP A 1 274 ? 11.178 14.951 11.323 1.00 88.31 274 ASP A C 1
ATOM 2144 O O . ASP A 1 274 ? 11.720 15.740 10.545 1.00 88.31 274 ASP A O 1
ATOM 2148 N N . PHE A 1 275 ? 11.800 13.854 11.775 1.00 92.06 275 PHE A N 1
ATOM 2149 C CA . PHE A 1 275 ? 13.172 13.514 11.396 1.00 92.06 275 PHE A CA 1
ATOM 2150 C C . PHE A 1 275 ? 13.317 13.342 9.887 1.00 92.06 275 PHE A C 1
ATOM 2152 O O . PHE A 1 275 ? 14.242 13.889 9.290 1.00 92.06 275 PHE A O 1
ATOM 2159 N N . TYR A 1 276 ? 12.408 12.596 9.254 1.00 90.31 276 TYR A N 1
ATOM 2160 C CA . TYR A 1 276 ? 12.459 12.382 7.810 1.00 90.31 276 TYR A CA 1
ATOM 2161 C C . TYR A 1 276 ? 12.372 13.706 7.045 1.00 90.31 276 TYR A C 1
ATOM 2163 O O . TYR A 1 276 ? 13.159 13.936 6.126 1.00 90.31 276 TYR A O 1
ATOM 2171 N N . LYS A 1 277 ? 11.466 14.601 7.448 1.00 91.19 277 LYS A N 1
ATOM 2172 C CA . LYS A 1 277 ? 11.310 15.925 6.839 1.00 91.19 277 LYS A CA 1
ATOM 2173 C C . LYS A 1 277 ? 12.567 16.780 6.999 1.00 91.19 277 LYS A C 1
ATOM 2175 O O . LYS A 1 277 ? 13.019 17.386 6.024 1.00 91.19 277 LYS A O 1
ATOM 2180 N N . GLU A 1 278 ? 13.136 16.830 8.199 1.00 91.56 278 GLU A N 1
ATOM 2181 C CA . GLU A 1 278 ? 14.331 17.625 8.487 1.00 91.56 278 GLU A CA 1
ATOM 2182 C C . GLU A 1 278 ? 15.557 17.077 7.749 1.00 91.56 278 GLU A C 1
ATOM 2184 O O . GLU A 1 278 ? 16.260 17.828 7.070 1.00 91.56 278 GLU A O 1
ATOM 2189 N N . PHE A 1 279 ? 15.762 15.757 7.792 1.00 92.19 279 PHE A N 1
ATOM 2190 C CA . PHE A 1 279 ? 16.857 15.089 7.098 1.00 92.19 279 PHE A CA 1
ATOM 2191 C C . PHE A 1 279 ? 16.796 15.343 5.588 1.00 92.19 279 PHE A C 1
ATOM 2193 O O . PHE A 1 279 ? 17.807 15.707 4.983 1.00 92.19 279 PHE A O 1
ATOM 2200 N N . LEU A 1 280 ? 15.616 15.199 4.972 1.00 90.81 280 LEU A N 1
ATOM 2201 C CA . LEU A 1 280 ? 15.432 15.459 3.543 1.00 90.81 280 LEU A CA 1
ATOM 2202 C C . LEU A 1 280 ? 15.651 16.934 3.193 1.00 90.81 280 LEU A C 1
ATOM 2204 O O . LEU A 1 280 ? 16.315 17.222 2.200 1.00 90.81 280 LEU A O 1
ATOM 2208 N N . SER A 1 281 ? 15.155 17.860 4.017 1.00 92.25 281 SER A N 1
ATOM 2209 C CA . SER A 1 281 ? 15.339 19.302 3.799 1.00 92.25 281 SER A CA 1
ATOM 2210 C C . SER A 1 281 ? 16.818 19.691 3.876 1.00 92.25 281 SER A C 1
ATOM 2212 O O . SER A 1 281 ? 17.342 20.338 2.971 1.00 92.25 281 SER A O 1
ATOM 2214 N N . LYS A 1 282 ? 17.525 19.217 4.908 1.00 93.06 282 LYS A N 1
ATOM 2215 C CA . LYS A 1 282 ? 18.963 19.440 5.110 1.00 93.06 282 LYS A CA 1
ATOM 2216 C C . LYS A 1 282 ? 19.802 18.875 3.961 1.00 93.06 282 LYS A C 1
ATOM 2218 O O . LYS A 1 282 ? 20.767 19.500 3.528 1.00 93.06 282 LYS A O 1
ATOM 2223 N N . ASN A 1 283 ? 19.433 17.702 3.445 1.00 91.19 283 ASN A N 1
ATOM 2224 C CA . ASN A 1 283 ? 20.173 17.014 2.385 1.00 91.19 283 ASN A CA 1
ATOM 2225 C C . ASN A 1 283 ? 19.652 17.315 0.968 1.00 91.19 283 ASN A C 1
ATOM 2227 O O . ASN A 1 283 ? 20.158 16.737 0.002 1.00 91.19 283 ASN A O 1
ATOM 2231 N N . PHE A 1 284 ? 18.685 18.226 0.815 1.00 90.25 284 PHE A N 1
ATOM 2232 C CA . PHE A 1 284 ? 18.005 18.491 -0.455 1.00 90.25 284 PHE A CA 1
ATOM 2233 C C . PHE A 1 284 ? 18.983 18.781 -1.598 1.00 90.25 284 PHE A C 1
ATOM 2235 O O . PHE A 1 284 ? 18.951 18.113 -2.631 1.00 90.25 284 PHE A O 1
ATOM 2242 N N . GLN A 1 285 ? 19.917 19.716 -1.390 1.00 92.31 285 GLN A N 1
ATOM 2243 C CA . GLN A 1 285 ? 20.913 20.074 -2.401 1.00 92.31 285 GLN A CA 1
ATOM 2244 C C . GLN A 1 285 ? 21.778 18.872 -2.791 1.00 92.31 285 GLN A C 1
ATOM 2246 O O . GLN A 1 285 ? 21.984 18.620 -3.975 1.00 92.31 285 GLN A O 1
ATOM 2251 N N . LYS A 1 286 ? 22.239 18.079 -1.820 1.00 91.25 286 LYS A N 1
ATOM 2252 C CA . LYS A 1 286 ? 23.056 16.882 -2.068 1.00 91.25 286 LYS A CA 1
ATOM 2253 C C . LYS A 1 286 ? 22.307 15.855 -2.925 1.00 91.25 286 LYS A C 1
ATOM 2255 O O . LYS A 1 286 ? 22.875 15.332 -3.882 1.00 91.25 286 LYS A O 1
ATOM 2260 N N . HIS A 1 287 ? 21.032 15.604 -2.625 1.00 91.06 287 HIS A N 1
ATOM 2261 C CA . HIS A 1 287 ? 20.194 14.692 -3.409 1.00 91.06 287 HIS A CA 1
ATOM 2262 C C . HIS A 1 287 ? 19.864 15.240 -4.800 1.00 91.06 287 HIS A C 1
ATOM 2264 O O . HIS A 1 287 ? 19.884 14.488 -5.770 1.00 91.06 287 HIS A O 1
ATOM 2270 N N . MET A 1 288 ? 19.634 16.547 -4.929 1.00 91.81 288 MET A N 1
ATOM 2271 C CA . MET A 1 288 ? 19.418 17.195 -6.223 1.00 91.81 288 MET A CA 1
ATOM 2272 C C . MET A 1 288 ? 20.647 17.060 -7.137 1.00 91.81 288 MET A C 1
ATOM 2274 O O . MET A 1 288 ? 20.507 16.698 -8.305 1.00 91.81 288 MET A O 1
ATOM 2278 N N . HIS A 1 289 ? 21.855 17.292 -6.607 1.00 92.31 289 HIS A N 1
ATOM 2279 C CA . HIS A 1 289 ? 23.107 17.112 -7.350 1.00 92.31 289 HIS A CA 1
ATOM 2280 C C . HIS A 1 289 ? 23.312 15.655 -7.775 1.00 92.31 289 HIS A C 1
ATOM 2282 O O . HIS A 1 289 ? 23.604 15.398 -8.943 1.00 92.31 289 HIS A O 1
ATOM 2288 N N . TYR A 1 290 ? 23.085 14.708 -6.860 1.00 93.06 290 TYR A N 1
ATOM 2289 C CA . TYR A 1 290 ? 23.114 13.282 -7.174 1.00 93.06 290 TYR A CA 1
ATOM 2290 C C . TYR A 1 290 ? 22.137 12.926 -8.300 1.00 93.06 290 TYR A C 1
ATOM 2292 O O . TYR A 1 290 ? 22.548 12.324 -9.285 1.00 93.06 290 TYR A O 1
ATOM 2300 N N . ASN A 1 291 ? 20.875 13.355 -8.210 1.00 92.06 291 ASN A N 1
ATOM 2301 C CA . ASN A 1 291 ? 19.871 13.058 -9.231 1.00 92.06 291 ASN A CA 1
ATOM 2302 C C . ASN A 1 291 ? 20.285 13.615 -10.597 1.00 92.06 291 ASN A C 1
ATOM 2304 O O . ASN A 1 291 ? 20.194 12.919 -11.606 1.00 92.06 291 ASN A O 1
ATOM 2308 N N . ARG A 1 292 ? 20.798 14.850 -10.639 1.00 94.19 292 ARG A N 1
ATOM 2309 C CA . ARG A 1 292 ? 21.305 15.462 -11.872 1.00 94.19 292 ARG A CA 1
ATOM 2310 C C . ARG A 1 292 ? 22.418 14.625 -12.505 1.00 94.19 292 ARG A C 1
ATOM 2312 O O . ARG A 1 292 ? 22.390 14.386 -13.712 1.00 94.19 292 ARG A O 1
ATOM 2319 N N . ASP A 1 293 ? 23.391 14.188 -11.714 1.00 93.06 293 ASP A N 1
ATOM 2320 C CA . ASP A 1 293 ? 24.532 13.422 -12.218 1.00 93.06 293 ASP A CA 1
ATOM 2321 C C . ASP A 1 293 ? 24.133 11.984 -12.588 1.00 93.06 293 ASP A C 1
ATOM 2323 O O . ASP A 1 293 ? 24.603 11.455 -13.597 1.00 93.06 293 ASP A O 1
ATOM 2327 N N . TRP A 1 294 ? 23.183 11.393 -11.859 1.00 92.88 294 TRP A N 1
ATOM 2328 C CA . TRP A 1 294 ? 22.548 10.122 -12.200 1.00 92.88 294 TRP A CA 1
ATOM 2329 C C . TRP A 1 294 ? 21.862 10.181 -13.570 1.00 92.88 294 TRP A C 1
ATOM 2331 O O . TRP A 1 294 ? 22.094 9.313 -14.413 1.00 92.88 294 TRP A O 1
ATOM 2341 N N . TYR A 1 295 ? 21.080 11.229 -13.850 1.00 93.31 295 TYR A N 1
ATOM 2342 C CA . TYR A 1 295 ? 20.448 11.405 -15.162 1.00 93.31 295 TYR A CA 1
ATOM 2343 C C . TYR A 1 295 ? 21.468 11.605 -16.282 1.00 93.31 295 TYR A C 1
ATOM 2345 O O . TYR A 1 295 ? 21.347 10.975 -17.331 1.00 93.31 295 TYR A O 1
ATOM 2353 N N . LYS A 1 296 ? 22.507 12.421 -16.061 1.00 93.62 296 LYS A N 1
ATOM 2354 C CA . LYS A 1 296 ? 23.585 12.609 -17.045 1.00 93.62 296 LYS A CA 1
ATOM 2355 C C . LYS A 1 296 ? 24.269 11.288 -17.402 1.00 93.62 296 LYS A C 1
ATOM 2357 O O . LYS A 1 296 ? 24.474 11.006 -18.581 1.00 93.62 296 LYS A O 1
ATOM 2362 N N . ARG A 1 297 ? 24.591 10.463 -16.398 1.00 94.31 297 ARG A N 1
ATOM 2363 C CA . ARG A 1 297 ? 25.210 9.143 -16.599 1.00 94.31 297 ARG A CA 1
ATOM 2364 C C . ARG A 1 297 ? 24.282 8.188 -17.346 1.00 94.31 297 ARG A C 1
ATOM 2366 O O . ARG A 1 297 ? 24.713 7.577 -18.318 1.00 94.31 297 ARG A O 1
ATOM 2373 N N . ASN A 1 298 ? 23.006 8.113 -16.964 1.00 90.75 298 ASN A N 1
ATOM 2374 C CA . ASN A 1 298 ? 22.026 7.263 -17.650 1.00 90.75 298 ASN A CA 1
ATOM 2375 C C . ASN A 1 298 ? 21.785 7.688 -19.101 1.00 90.75 298 ASN A C 1
ATOM 2377 O O . ASN A 1 298 ? 21.690 6.834 -19.982 1.00 90.75 298 ASN A O 1
ATOM 2381 N N . PHE A 1 299 ? 21.746 8.993 -19.378 1.00 94.56 299 PHE A N 1
ATOM 2382 C CA . PHE A 1 299 ? 21.652 9.495 -20.746 1.00 94.56 299 PHE A CA 1
ATOM 2383 C C . PHE A 1 299 ? 22.878 9.090 -21.576 1.00 94.56 299 PHE A C 1
ATOM 2385 O O . PHE A 1 299 ? 22.731 8.584 -22.688 1.00 94.56 299 PHE A O 1
ATOM 2392 N N . ALA A 1 300 ? 24.084 9.222 -21.012 1.00 92.31 300 ALA A N 1
ATOM 2393 C CA . ALA A 1 300 ? 25.310 8.771 -21.666 1.00 92.31 300 ALA A CA 1
ATOM 2394 C C . ALA A 1 300 ? 25.292 7.256 -21.937 1.00 92.31 300 ALA A C 1
ATOM 2396 O O . ALA A 1 300 ? 25.565 6.837 -23.059 1.00 92.31 300 ALA A O 1
ATOM 2397 N N . ILE A 1 301 ? 24.911 6.438 -20.949 1.00 93.56 301 ILE A N 1
ATOM 2398 C CA . ILE A 1 301 ? 24.760 4.983 -21.110 1.00 93.56 301 ILE A CA 1
ATOM 2399 C C . ILE A 1 301 ? 23.785 4.673 -22.246 1.00 93.56 301 ILE A C 1
ATOM 2401 O O . ILE A 1 301 ? 24.130 3.914 -23.146 1.00 93.56 301 ILE A O 1
ATOM 2405 N N . THR A 1 302 ? 22.611 5.303 -22.251 1.00 93.69 302 THR A N 1
ATOM 2406 C CA . THR A 1 302 ? 21.567 5.088 -23.266 1.00 93.69 302 THR A CA 1
ATOM 2407 C C . THR A 1 302 ? 22.070 5.429 -24.668 1.00 93.69 302 THR A C 1
ATOM 2409 O O . THR A 1 302 ? 21.874 4.665 -25.614 1.00 93.69 302 THR A O 1
ATOM 2412 N N . PHE A 1 303 ? 22.792 6.542 -24.802 1.00 93.62 303 PHE A N 1
ATOM 2413 C CA . PHE A 1 303 ? 23.428 6.929 -26.055 1.00 93.62 303 PHE A CA 1
ATOM 2414 C C . PHE A 1 303 ? 24.447 5.881 -26.538 1.00 93.62 303 PHE A C 1
ATOM 2416 O O . PHE A 1 303 ? 24.419 5.476 -27.702 1.00 93.62 303 PHE A O 1
ATOM 2423 N N . PHE A 1 304 ? 25.321 5.386 -25.654 1.00 90.06 304 PHE A N 1
ATOM 2424 C CA . PHE A 1 304 ? 26.287 4.337 -26.006 1.00 90.06 304 PHE A CA 1
ATOM 2425 C C . PHE A 1 304 ? 25.623 2.982 -26.289 1.00 90.06 304 PHE A C 1
ATOM 2427 O O . PHE A 1 304 ? 26.081 2.277 -27.186 1.00 90.06 304 PHE A O 1
ATOM 2434 N N . MET A 1 305 ? 24.522 2.642 -25.611 1.00 91.81 305 MET A N 1
ATOM 2435 C CA . MET A 1 305 ? 23.702 1.468 -25.936 1.00 91.81 305 MET A CA 1
ATOM 2436 C C . MET A 1 305 ? 23.177 1.547 -27.369 1.00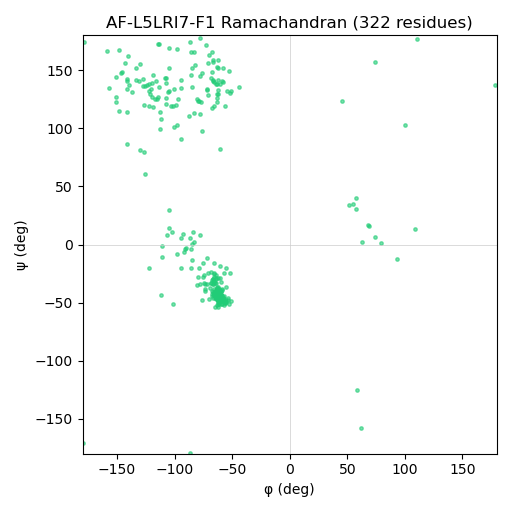 91.81 305 MET A C 1
ATOM 2438 O O . MET A 1 305 ? 23.326 0.587 -28.122 1.00 91.81 305 MET A O 1
ATOM 2442 N N . GLY A 1 306 ? 22.633 2.702 -27.769 1.00 92.50 306 GLY A N 1
ATOM 2443 C CA . GLY A 1 306 ? 22.183 2.938 -29.141 1.00 92.50 306 GLY A CA 1
ATOM 2444 C C . GLY A 1 306 ? 23.314 2.790 -30.160 1.00 92.50 306 GLY A C 1
ATOM 2445 O O . GLY A 1 306 ? 23.150 2.108 -31.170 1.00 92.50 306 GLY A O 1
ATOM 2446 N N . ARG A 1 307 ? 24.497 3.347 -29.870 1.00 91.56 307 ARG A N 1
ATOM 2447 C CA . ARG A 1 307 ? 25.682 3.204 -30.736 1.00 91.56 307 ARG A CA 1
ATOM 2448 C C . ARG A 1 307 ? 26.121 1.751 -30.908 1.00 91.56 307 ARG A C 1
ATOM 2450 O O . ARG A 1 307 ? 26.353 1.332 -32.036 1.00 91.56 307 ARG A O 1
ATOM 2457 N N . VAL A 1 308 ? 26.206 0.988 -29.819 1.00 91.56 308 VAL A N 1
ATOM 2458 C CA . VAL A 1 308 ? 26.563 -0.440 -29.860 1.00 91.56 308 VAL A CA 1
ATOM 2459 C C . VAL A 1 308 ? 25.514 -1.243 -30.630 1.00 91.56 308 VAL A C 1
ATOM 2461 O O . VAL A 1 308 ? 25.865 -2.104 -31.434 1.00 91.56 308 VAL A O 1
ATOM 2464 N N . ALA A 1 309 ? 24.226 -0.953 -30.435 1.00 91.12 309 ALA A N 1
ATOM 2465 C CA . ALA A 1 309 ? 23.154 -1.612 -31.175 1.00 91.12 309 ALA A CA 1
ATOM 2466 C C . ALA A 1 309 ? 23.264 -1.354 -32.688 1.00 91.12 309 ALA A C 1
ATOM 2468 O O . ALA A 1 309 ? 23.176 -2.298 -33.474 1.00 91.12 309 ALA A O 1
ATOM 2469 N N . LEU A 1 310 ? 23.526 -0.107 -33.094 1.00 91.12 310 LEU A N 1
ATOM 2470 C CA . LEU A 1 310 ? 23.757 0.254 -34.495 1.00 91.12 310 LEU A CA 1
ATOM 2471 C C . LEU A 1 310 ? 24.999 -0.435 -35.070 1.00 91.12 310 LEU A C 1
ATOM 2473 O O . LEU A 1 310 ? 24.934 -0.969 -36.173 1.00 91.12 310 LEU A O 1
ATOM 2477 N N . GLU A 1 311 ? 26.105 -0.483 -34.324 1.00 89.19 311 GLU A N 1
ATOM 2478 C CA . GLU A 1 311 ? 27.333 -1.174 -34.739 1.00 89.19 311 GLU A CA 1
ATOM 2479 C C . GLU A 1 311 ? 27.095 -2.677 -34.947 1.00 89.19 311 GLU A C 1
ATOM 2481 O O . GLU A 1 311 ? 27.510 -3.237 -35.961 1.00 89.19 311 GLU A O 1
ATOM 2486 N N . ARG A 1 312 ? 26.346 -3.329 -34.049 1.00 86.75 312 ARG A N 1
ATOM 2487 C CA . ARG A 1 312 ? 25.949 -4.740 -34.196 1.00 86.75 312 ARG A CA 1
ATOM 2488 C C . ARG A 1 312 ? 25.088 -4.974 -35.434 1.00 86.75 312 ARG A C 1
ATOM 2490 O O . ARG A 1 312 ? 25.297 -5.957 -36.142 1.00 86.75 312 ARG A O 1
ATOM 2497 N N . VAL A 1 313 ? 24.120 -4.095 -35.698 1.00 89.25 313 VAL A N 1
ATOM 2498 C CA . VAL A 1 313 ? 23.272 -4.172 -36.899 1.00 89.25 313 VAL A CA 1
ATOM 2499 C C . VAL A 1 313 ? 24.116 -3.978 -38.158 1.00 89.25 313 VAL A C 1
ATOM 2501 O O . VAL A 1 313 ? 24.025 -4.783 -39.081 1.00 89.25 313 VAL A O 1
ATOM 2504 N N . TRP A 1 314 ? 24.997 -2.980 -38.172 1.00 85.31 314 TRP A N 1
ATOM 2505 C CA . TRP A 1 314 ? 25.901 -2.714 -39.288 1.00 85.31 314 TRP A CA 1
ATOM 2506 C C . TRP A 1 314 ? 26.843 -3.891 -39.569 1.00 85.31 314 TRP A C 1
ATOM 2508 O O . TRP A 1 314 ? 26.983 -4.314 -40.714 1.00 85.31 314 TRP A O 1
ATOM 2518 N N . ASN A 1 315 ? 27.431 -4.486 -38.527 1.00 81.50 315 ASN A N 1
ATOM 2519 C CA . ASN A 1 315 ? 28.307 -5.651 -38.651 1.00 81.50 315 ASN A CA 1
ATOM 2520 C C . ASN A 1 315 ? 27.566 -6.903 -39.152 1.00 81.50 315 ASN A C 1
ATOM 2522 O O . ASN A 1 315 ? 28.161 -7.701 -39.870 1.00 81.50 315 ASN A O 1
ATOM 2526 N N . LYS A 1 316 ? 26.271 -7.060 -38.837 1.00 81.12 316 LYS A N 1
ATOM 2527 C CA . LYS A 1 316 ? 25.422 -8.135 -39.386 1.00 81.12 316 LYS A CA 1
ATOM 2528 C C . LYS A 1 316 ? 25.023 -7.908 -40.846 1.00 81.12 316 LYS A C 1
ATOM 2530 O O . LYS A 1 316 ? 24.858 -8.878 -41.578 1.00 81.12 316 LYS A O 1
ATOM 2535 N N . LEU A 1 317 ? 24.842 -6.652 -41.256 1.00 79.94 317 LEU A N 1
ATOM 2536 C CA . LEU A 1 317 ? 24.438 -6.279 -42.617 1.00 79.94 317 LEU A CA 1
ATOM 2537 C C . LEU A 1 317 ? 25.616 -6.182 -43.595 1.00 79.94 317 LEU A C 1
ATOM 2539 O O . LEU A 1 317 ? 25.403 -6.131 -44.805 1.00 79.94 317 LEU A O 1
ATOM 2543 N N . ARG A 1 318 ? 26.860 -6.167 -43.101 1.00 73.31 318 ARG A N 1
ATOM 2544 C CA . ARG A 1 318 ? 28.057 -6.155 -43.944 1.00 73.31 318 ARG A CA 1
ATOM 2545 C C . ARG A 1 318 ? 28.168 -7.503 -44.681 1.00 73.31 318 ARG A C 1
ATOM 2547 O O . ARG A 1 318 ? 28.316 -8.532 -44.019 1.00 73.31 318 ARG A O 1
ATOM 2554 N N . PRO A 1 319 ? 28.112 -7.551 -46.025 1.00 54.44 319 PRO A N 1
ATOM 2555 C CA . PRO A 1 319 ? 28.306 -8.801 -46.750 1.00 54.44 319 PRO A CA 1
ATOM 2556 C C . PRO A 1 319 ? 29.700 -9.361 -46.441 1.00 54.44 319 PRO A C 1
ATOM 2558 O O . PRO A 1 319 ? 30.675 -8.606 -46.391 1.00 54.44 319 PRO A O 1
ATOM 2561 N N . ARG A 1 320 ? 29.799 -10.683 -46.233 1.00 54.06 320 ARG A N 1
ATOM 2562 C CA . ARG A 1 320 ? 31.071 -11.422 -46.138 1.00 54.06 320 ARG A CA 1
ATOM 2563 C C . ARG A 1 320 ? 31.843 -11.257 -47.454 1.00 54.06 320 ARG A C 1
ATOM 2565 O O . ARG A 1 320 ? 31.770 -12.111 -48.326 1.00 54.06 320 ARG A O 1
ATOM 2572 N N . MET A 1 321 ? 32.555 -10.145 -47.621 1.00 45.91 321 MET A N 1
ATOM 2573 C CA . MET A 1 321 ? 33.288 -9.829 -48.853 1.00 45.91 321 MET A CA 1
ATOM 2574 C C . MET A 1 321 ? 34.680 -10.466 -48.944 1.00 45.91 321 MET A C 1
ATOM 2576 O O . MET A 1 321 ? 35.418 -10.153 -49.866 1.00 45.91 321 MET A O 1
ATOM 2580 N N . TYR A 1 322 ? 35.032 -11.400 -48.060 1.00 49.78 322 TYR A N 1
ATOM 2581 C CA . TYR A 1 322 ? 36.223 -12.235 -48.225 1.00 49.78 322 TYR A CA 1
ATOM 2582 C C . TYR A 1 322 ? 35.926 -13.667 -47.773 1.00 49.78 322 TYR A C 1
ATOM 2584 O O . TYR A 1 322 ? 36.127 -14.037 -46.621 1.00 49.78 322 TYR A O 1
ATOM 2592 N N . ALA A 1 323 ? 35.397 -14.455 -48.705 1.00 44.72 323 ALA A N 1
ATOM 2593 C CA . ALA A 1 323 ? 35.538 -15.905 -48.726 1.00 44.72 323 ALA A CA 1
ATOM 2594 C C . ALA A 1 323 ? 36.010 -16.285 -50.139 1.00 44.72 323 ALA A C 1
ATOM 2596 O O . ALA A 1 323 ? 35.211 -16.591 -51.023 1.00 44.72 323 ALA A O 1
ATOM 2597 N N . ARG A 1 324 ? 37.318 -16.152 -50.353 1.00 37.56 324 ARG A N 1
ATOM 2598 C CA . ARG A 1 324 ? 38.114 -16.870 -51.348 1.00 37.56 324 ARG A CA 1
ATOM 2599 C C . ARG A 1 324 ? 39.390 -17.299 -50.650 1.00 37.56 324 ARG A C 1
ATOM 2601 O O . ARG A 1 324 ? 39.901 -16.472 -49.862 1.00 37.56 324 ARG A O 1
#

Sequence (324 aa):
MMLDLRPGSVVCESGTGSGSVSHAIIRTVAPTGHLHTVEFHQQRAEKAREEFREHHLSRWVTVRNQDVCRSGFGVSHVADAVFLDIPSPWEAVGHAWDALKVEGGRFCSFSPCIEQVQRTCQALAARGFSELSTVEVLPQVYSVRTVSLPPPDLGAAPGPDAGPFRSGAPMKEAVSTFCPPRKSCHDWIGPPDKHSNLRPVHFHVPEDESAAERKLRELRQDTQEWNQQFWANQNVTFRKEKEEFIRSRLKAKGLGLRTESGQKATLNAEEMADFYKEFLSKNFQKHMHYNRDWYKRNFAITFFMGRVALERVWNKLRPRMYAR

Radius of gyration: 29.08 Å; Cα contacts (8 Å, |Δi|>4): 357; chains: 1; bounding box: 72×45×82 Å

Organism: Myotis davidii (NCBI:txid225400)

Mean predicted aligned error: 16.54 Å